Protein AF-A0A2N6NPX2-F1 (afdb_monomer)

Structure (mmCIF, N/CA/C/O backbone):
data_AF-A0A2N6NPX2-F1
#
_entry.id   AF-A0A2N6NPX2-F1
#
loop_
_atom_site.group_PDB
_atom_site.id
_atom_site.type_symbol
_atom_site.label_atom_id
_atom_site.label_alt_id
_atom_site.label_comp_id
_atom_site.label_asym_id
_atom_site.label_entity_id
_atom_site.label_seq_id
_atom_site.pdbx_PDB_ins_code
_atom_site.Cartn_x
_atom_site.Cartn_y
_atom_site.Cartn_z
_atom_site.occupancy
_atom_site.B_iso_or_equiv
_atom_site.auth_seq_id
_atom_site.auth_comp_id
_atom_site.auth_asym_id
_atom_site.auth_atom_id
_atom_site.pdbx_PDB_model_num
ATOM 1 N N . MET A 1 1 ? 31.780 -1.790 22.900 1.00 33.53 1 MET A N 1
ATOM 2 C CA . MET A 1 1 ? 30.993 -1.123 21.841 1.00 33.53 1 MET A CA 1
ATOM 3 C C . MET A 1 1 ? 29.929 -2.111 21.386 1.00 33.53 1 MET A C 1
ATOM 5 O O . MET A 1 1 ? 30.226 -3.004 20.605 1.00 33.53 1 MET A O 1
ATOM 9 N N . SER A 1 2 ? 28.741 -2.065 21.990 1.00 33.31 2 SER A N 1
ATOM 10 C CA . SER A 1 2 ? 27.633 -2.964 21.652 1.00 33.31 2 SER A CA 1
ATOM 11 C C . SER A 1 2 ? 27.000 -2.491 20.347 1.00 33.31 2 SER A C 1
ATOM 13 O O . SER A 1 2 ? 26.373 -1.432 20.311 1.00 33.31 2 SER A O 1
ATOM 15 N N . LEU A 1 3 ? 27.210 -3.252 19.275 1.00 38.22 3 LEU A N 1
ATOM 16 C CA . LEU A 1 3 ? 26.491 -3.080 18.016 1.00 38.22 3 LEU A CA 1
ATOM 17 C C . LEU A 1 3 ? 24.986 -3.163 18.297 1.00 38.22 3 LEU A C 1
ATOM 19 O O . LEU A 1 3 ? 24.525 -4.091 18.962 1.00 38.22 3 LEU A O 1
ATOM 23 N N . SER A 1 4 ? 24.241 -2.148 17.855 1.00 39.53 4 SER A N 1
ATOM 24 C CA . SER A 1 4 ? 22.801 -2.082 18.069 1.00 39.53 4 SER A CA 1
ATOM 25 C C . SER A 1 4 ? 22.107 -3.193 17.281 1.00 39.53 4 SER A C 1
ATOM 27 O O . SER A 1 4 ? 22.444 -3.488 16.136 1.00 39.53 4 SER A O 1
ATOM 29 N N . ILE A 1 5 ? 21.109 -3.799 17.914 1.00 51.09 5 ILE A N 1
ATOM 30 C CA . ILE A 1 5 ? 20.354 -4.961 17.431 1.00 51.09 5 ILE A CA 1
ATOM 31 C C . ILE A 1 5 ? 19.566 -4.699 16.122 1.00 51.09 5 ILE A C 1
ATOM 33 O O . ILE A 1 5 ? 19.045 -5.634 15.527 1.00 51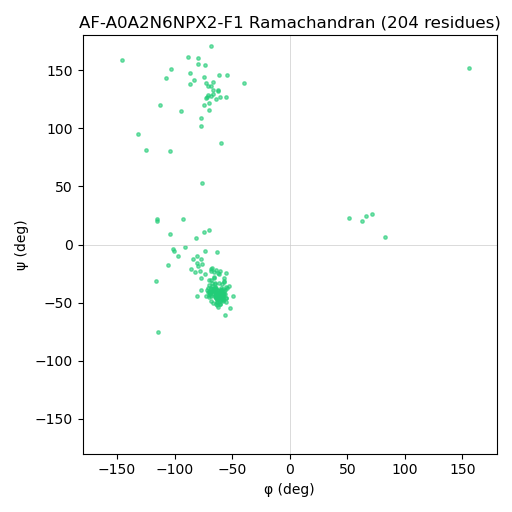.09 5 ILE A O 1
ATOM 37 N N . ASN A 1 6 ? 19.521 -3.452 15.629 1.00 42.50 6 ASN A N 1
ATOM 38 C CA . ASN A 1 6 ? 18.631 -3.001 14.547 1.00 42.50 6 ASN A CA 1
ATOM 39 C C . ASN A 1 6 ? 19.339 -2.559 13.245 1.00 42.50 6 ASN A C 1
ATOM 41 O O . ASN A 1 6 ? 18.774 -1.816 12.435 1.00 42.50 6 ASN A O 1
ATOM 45 N N . PHE A 1 7 ? 20.569 -3.004 12.999 1.00 38.22 7 PHE A N 1
ATOM 46 C CA . PHE A 1 7 ? 21.234 -2.784 11.708 1.00 38.22 7 PHE A CA 1
ATOM 47 C C . PHE A 1 7 ? 20.565 -3.653 10.614 1.00 38.22 7 PHE A C 1
ATOM 49 O O . PHE A 1 7 ? 20.421 -4.850 10.857 1.00 38.22 7 PHE A O 1
ATOM 56 N N . PRO A 1 8 ? 20.131 -3.134 9.435 1.00 44.12 8 PRO A N 1
ATOM 57 C CA . PRO A 1 8 ? 20.514 -1.878 8.774 1.00 44.12 8 PRO A CA 1
ATOM 58 C C . PRO A 1 8 ? 19.385 -0.820 8.624 1.00 44.12 8 PRO A C 1
ATOM 60 O O . PRO A 1 8 ? 19.483 0.047 7.757 1.00 44.12 8 PRO A O 1
ATOM 63 N N . LEU A 1 9 ? 18.292 -0.867 9.401 1.00 51.00 9 LEU A N 1
ATOM 64 C CA . LEU A 1 9 ? 17.054 -0.115 9.081 1.00 51.00 9 LEU A CA 1
ATOM 65 C C . LEU A 1 9 ? 16.775 1.167 9.894 1.00 51.00 9 LEU A C 1
ATOM 67 O O . LEU A 1 9 ? 15.711 1.775 9.729 1.00 51.00 9 LEU A O 1
ATOM 71 N N . GLY A 1 10 ? 17.709 1.666 10.707 1.00 43.31 10 GLY A N 1
ATOM 72 C CA . GLY A 1 10 ? 17.626 3.063 11.153 1.00 43.31 10 GLY A CA 1
ATOM 73 C C . GLY A 1 10 ? 18.320 3.415 12.463 1.00 43.31 10 GLY A C 1
ATOM 74 O O . GLY A 1 10 ? 18.449 2.599 13.370 1.00 43.31 10 GLY A O 1
ATOM 75 N N . ASN A 1 11 ? 18.735 4.680 12.533 1.00 43.97 11 ASN A N 1
ATOM 76 C CA . ASN A 1 11 ? 19.320 5.342 13.695 1.00 43.97 11 ASN A CA 1
ATOM 77 C C . ASN A 1 11 ? 18.239 5.568 14.775 1.00 43.97 11 ASN A C 1
ATOM 79 O O . ASN A 1 11 ? 17.137 6.003 14.446 1.00 43.97 11 ASN A O 1
ATOM 83 N N . LEU A 1 12 ? 18.546 5.312 16.052 1.00 47.69 12 LEU A N 1
ATOM 84 C CA . LEU A 1 12 ? 17.609 5.409 17.193 1.00 47.69 12 LEU A CA 1
ATOM 85 C C . LEU A 1 12 ? 17.269 6.856 17.623 1.00 47.69 12 LEU A C 1
ATOM 87 O O . LEU A 1 12 ? 16.671 7.052 18.675 1.00 47.69 12 LEU A O 1
ATOM 91 N N . ASN A 1 13 ? 17.637 7.865 16.828 1.00 46.25 13 ASN A N 1
ATOM 92 C CA . ASN A 1 13 ? 17.363 9.276 17.132 1.00 46.25 13 ASN A CA 1
ATOM 93 C C . ASN A 1 13 ? 16.034 9.789 16.549 1.00 46.25 13 ASN A C 1
ATOM 95 O O . ASN A 1 13 ? 15.690 10.945 16.784 1.00 46.25 13 ASN A O 1
ATOM 99 N N . ASP A 1 14 ? 15.283 8.964 15.812 1.00 51.94 14 ASP A N 1
ATOM 100 C CA . ASP A 1 14 ? 13.886 9.288 15.510 1.00 51.94 14 ASP A CA 1
ATOM 101 C C . ASP A 1 14 ? 13.098 9.146 16.818 1.00 51.94 14 ASP A C 1
ATOM 103 O O . ASP A 1 14 ? 13.043 8.057 17.392 1.00 51.94 14 ASP A O 1
ATOM 107 N N . ALA A 1 15 ? 12.544 10.261 17.303 1.00 50.06 15 ALA A N 1
ATOM 108 C CA . ALA A 1 15 ? 11.691 10.326 18.485 1.00 50.06 15 ALA A CA 1
ATOM 109 C C . ALA A 1 15 ? 10.740 9.121 18.539 1.00 50.06 15 ALA A C 1
ATOM 111 O O . ALA A 1 15 ? 10.212 8.697 17.512 1.00 50.06 15 ALA A O 1
ATOM 112 N N . THR A 1 16 ? 10.541 8.549 19.725 1.00 61.44 16 THR A N 1
ATOM 113 C CA . THR A 1 16 ? 9.641 7.414 19.956 1.00 61.44 16 THR A CA 1
ATOM 114 C C . THR A 1 16 ? 8.210 7.783 19.561 1.00 61.44 16 THR A C 1
ATOM 116 O O . THR A 1 16 ? 7.439 8.242 20.399 1.00 61.44 16 THR A O 1
ATOM 119 N N . ILE A 1 17 ? 7.868 7.600 18.286 1.00 68.00 17 ILE A N 1
ATOM 120 C CA . ILE A 1 17 ? 6.529 7.851 17.754 1.00 68.00 17 ILE A CA 1
ATOM 121 C C . ILE A 1 17 ? 5.555 6.937 18.493 1.00 68.00 17 ILE A C 1
ATOM 123 O O . ILE A 1 17 ? 5.779 5.721 18.590 1.00 68.00 17 ILE A O 1
ATOM 127 N N . THR A 1 18 ? 4.506 7.532 19.054 1.00 79.12 18 THR A N 1
ATOM 128 C CA . THR A 1 18 ? 3.503 6.829 19.862 1.00 79.12 18 THR A CA 1
ATOM 129 C C . THR A 1 18 ? 2.487 6.102 18.974 1.00 79.12 18 THR A C 1
ATOM 131 O O . THR A 1 18 ? 2.344 6.398 17.784 1.00 79.12 18 THR A O 1
ATOM 134 N N . VAL A 1 19 ? 1.773 5.115 19.526 1.00 79.38 19 VAL A N 1
ATOM 135 C CA . VAL A 1 19 ? 0.720 4.405 18.773 1.00 79.38 19 VAL A CA 1
ATOM 136 C C . VAL A 1 19 ? -0.413 5.373 18.424 1.00 79.38 19 VAL A C 1
ATOM 138 O O . VAL A 1 19 ? -0.979 5.302 17.338 1.00 79.38 19 VAL A O 1
ATOM 141 N N . GLU A 1 20 ? -0.689 6.338 19.296 1.00 83.44 20 GLU A N 1
ATOM 142 C CA . GLU A 1 20 ? -1.659 7.410 19.095 1.00 83.44 20 GLU A CA 1
ATOM 143 C C . GLU A 1 20 ? -1.290 8.294 17.896 1.00 83.44 20 GLU A C 1
ATOM 145 O O . GLU A 1 20 ? -2.143 8.597 17.057 1.00 83.44 20 GLU A O 1
ATOM 150 N N . GLU A 1 21 ? -0.012 8.658 17.763 1.00 84.69 21 GLU A N 1
ATOM 151 C CA . GLU A 1 21 ? 0.488 9.403 16.605 1.00 84.69 21 GLU A CA 1
ATOM 152 C C . GLU A 1 21 ? 0.348 8.601 15.310 1.00 84.69 21 GLU A C 1
ATOM 154 O O . GLU A 1 21 ? -0.035 9.168 14.287 1.00 84.69 21 GLU A O 1
ATOM 159 N N . LEU A 1 22 ? 0.592 7.288 15.336 1.00 85.25 22 LEU A N 1
ATOM 160 C CA . LEU A 1 22 ? 0.351 6.421 14.179 1.00 85.25 22 LEU A CA 1
ATOM 161 C C . LEU A 1 22 ? -1.139 6.389 13.823 1.00 85.25 22 LEU A C 1
ATOM 163 O O . LEU A 1 22 ? -1.503 6.646 12.677 1.00 85.25 22 LEU A O 1
ATOM 167 N N . LEU A 1 23 ? -2.019 6.163 14.797 1.00 87.81 23 LEU A N 1
ATOM 168 C CA . LEU A 1 23 ? -3.467 6.136 14.576 1.00 87.81 23 LEU A CA 1
ATOM 169 C C . LEU A 1 23 ? -3.995 7.459 14.001 1.00 87.81 23 LEU A C 1
ATOM 171 O O . LEU A 1 23 ? -4.889 7.437 13.155 1.00 87.81 23 LEU A O 1
ATOM 175 N N . SER A 1 24 ? -3.405 8.596 14.385 1.00 87.81 24 SER A N 1
ATOM 176 C CA . SER A 1 24 ? -3.759 9.915 13.839 1.00 87.81 24 SER A CA 1
ATOM 177 C C . SER A 1 24 ? -3.463 10.066 12.338 1.00 87.81 24 SER A C 1
ATOM 179 O O . SER A 1 24 ? -4.076 10.892 11.663 1.00 87.81 24 SER A O 1
ATOM 181 N N . GLN A 1 25 ? -2.550 9.256 11.789 1.00 87.94 25 GLN A N 1
ATOM 182 C CA . GLN A 1 25 ? -2.191 9.288 10.369 1.00 87.94 25 GLN A CA 1
ATOM 183 C C . GLN A 1 25 ? -3.190 8.534 9.487 1.00 87.94 25 GLN A C 1
ATOM 185 O O . GLN A 1 25 ? -3.170 8.710 8.263 1.00 87.94 25 GLN A O 1
ATOM 190 N N . LEU A 1 26 ? -4.049 7.696 10.076 1.00 91.69 26 LEU A N 1
ATOM 191 C CA . LEU A 1 26 ? -5.015 6.912 9.320 1.00 91.69 26 LEU A CA 1
ATOM 192 C C . LEU A 1 26 ? -6.088 7.822 8.696 1.00 91.69 26 LEU A C 1
ATOM 194 O O . LEU A 1 26 ? -6.620 8.717 9.357 1.00 91.69 26 LEU A O 1
ATOM 198 N N . PRO A 1 27 ? -6.463 7.595 7.423 1.00 92.56 27 PRO A N 1
ATOM 199 C CA . PRO A 1 27 ? -7.530 8.349 6.782 1.00 92.56 27 PRO A CA 1
ATOM 200 C C . PRO A 1 27 ? -8.889 8.018 7.413 1.00 92.56 27 PRO A C 1
ATOM 202 O O . PRO A 1 27 ? -9.029 7.072 8.187 1.00 92.56 27 PRO A O 1
ATOM 205 N N . ARG A 1 28 ? -9.935 8.772 7.057 1.00 93.62 28 ARG A N 1
ATOM 206 C CA . ARG A 1 28 ? -11.303 8.513 7.544 1.00 93.62 28 ARG A CA 1
ATOM 207 C C . ARG A 1 28 ? -11.729 7.069 7.249 1.00 93.62 28 ARG A C 1
ATOM 209 O O . ARG A 1 28 ? -11.413 6.542 6.185 1.00 93.62 28 ARG A O 1
ATOM 216 N N . ARG A 1 29 ? -12.523 6.458 8.138 1.00 93.25 29 ARG A N 1
ATOM 217 C CA . ARG A 1 29 ? -12.997 5.063 7.991 1.00 93.25 29 ARG A CA 1
ATOM 218 C C . ARG A 1 29 ? -13.674 4.787 6.641 1.00 93.25 29 ARG A C 1
ATOM 220 O O . ARG A 1 29 ? -13.494 3.712 6.082 1.00 93.25 29 ARG A O 1
ATOM 227 N N . SER A 1 30 ? -14.413 5.752 6.089 1.00 93.56 30 SER A N 1
ATOM 228 C CA . SER A 1 30 ? -15.018 5.635 4.754 1.00 93.56 30 SER A CA 1
ATOM 229 C C . SER A 1 30 ? -13.973 5.441 3.651 1.00 93.56 30 SER A C 1
ATOM 231 O O . SER A 1 30 ? -14.129 4.558 2.816 1.00 93.56 30 SER A O 1
ATOM 233 N N . ILE A 1 31 ? -12.882 6.208 3.692 1.00 94.06 31 ILE A N 1
ATOM 234 C CA . ILE A 1 31 ? -11.766 6.117 2.743 1.00 94.06 31 ILE A CA 1
ATOM 235 C C . ILE A 1 31 ? -10.993 4.811 2.953 1.00 94.06 31 ILE A C 1
ATOM 237 O O . ILE A 1 31 ? -10.655 4.136 1.984 1.00 94.06 31 ILE A O 1
ATOM 241 N N . GLN A 1 32 ? -10.772 4.407 4.211 1.00 95.88 32 GLN A N 1
ATOM 242 C CA . GLN A 1 32 ? -10.136 3.121 4.517 1.00 95.88 32 GLN A CA 1
ATOM 243 C C . GLN A 1 32 ? -10.885 1.959 3.857 1.00 95.88 32 GLN A C 1
ATOM 245 O O . GLN A 1 32 ? -10.258 1.122 3.219 1.00 95.88 32 GLN A O 1
ATOM 250 N N . ARG A 1 33 ? -12.224 1.931 3.947 1.00 95.38 33 ARG A N 1
ATOM 251 C CA . ARG A 1 33 ? -13.047 0.883 3.319 1.00 95.38 33 ARG A CA 1
ATOM 252 C C . ARG A 1 33 ? -12.867 0.813 1.807 1.00 95.38 33 ARG A C 1
ATOM 254 O O . ARG A 1 33 ? -12.782 -0.288 1.278 1.00 95.38 33 ARG A O 1
ATOM 261 N N . VAL A 1 34 ? -12.779 1.964 1.140 1.00 95.06 34 VAL A N 1
ATOM 262 C CA . VAL A 1 34 ? -12.525 2.028 -0.306 1.00 95.06 34 VAL A CA 1
ATOM 263 C C . VAL A 1 34 ? -11.154 1.438 -0.629 1.00 95.06 34 VAL A C 1
ATOM 265 O O . VAL A 1 34 ? -11.042 0.564 -1.477 1.00 95.06 34 VAL A O 1
ATOM 268 N N . PHE A 1 35 ? -10.094 1.843 0.070 1.00 95.50 35 PHE A N 1
ATOM 269 C CA . PHE A 1 35 ? -8.763 1.284 -0.199 1.00 95.50 35 PHE A CA 1
ATOM 270 C C . PHE A 1 35 ? -8.686 -0.213 0.103 1.00 95.50 35 PHE A C 1
ATOM 272 O O . PHE A 1 35 ? -8.072 -0.953 -0.659 1.00 95.50 35 PHE A O 1
ATOM 279 N N . ILE A 1 36 ? -9.348 -0.673 1.165 1.00 96.38 36 ILE A N 1
ATOM 280 C CA . ILE A 1 36 ? -9.434 -2.098 1.495 1.00 96.38 36 ILE A CA 1
ATOM 281 C C . ILE A 1 36 ? -10.126 -2.871 0.368 1.00 96.38 36 ILE A C 1
ATOM 283 O O . ILE A 1 36 ? -9.609 -3.913 -0.023 1.00 96.38 36 ILE A O 1
ATOM 287 N N . SER A 1 37 ? -11.228 -2.367 -0.204 1.00 94.94 37 SER A N 1
ATOM 288 C CA . SER A 1 37 ? -11.900 -3.060 -1.312 1.00 94.94 37 SER A CA 1
ATOM 289 C C . SER A 1 37 ? -11.002 -3.155 -2.547 1.00 94.94 37 SER A C 1
ATOM 291 O O . SER A 1 37 ? -10.815 -4.248 -3.075 1.00 94.94 37 SER A O 1
ATOM 293 N N . TYR A 1 38 ? -10.348 -2.056 -2.946 1.00 92.25 38 TYR A N 1
ATOM 294 C CA . TYR A 1 38 ? -9.392 -2.067 -4.064 1.00 92.25 38 TYR A CA 1
ATOM 295 C C . TYR A 1 38 ? -8.213 -3.019 -3.823 1.00 92.25 38 TYR A C 1
ATOM 297 O O . TYR A 1 38 ? -7.772 -3.713 -4.745 1.00 92.25 38 TYR A O 1
ATOM 305 N N . PHE A 1 39 ? -7.710 -3.078 -2.586 1.00 92.25 39 PHE A N 1
ATOM 306 C CA . PHE A 1 39 ? -6.673 -4.028 -2.203 1.00 92.25 39 PHE A CA 1
ATOM 307 C C . PHE A 1 39 ? -7.162 -5.471 -2.351 1.00 92.25 39 PHE A C 1
ATOM 309 O O . PHE A 1 39 ? -6.503 -6.248 -3.042 1.00 92.25 39 PHE A O 1
ATOM 316 N N . MET A 1 40 ? -8.299 -5.828 -1.743 1.00 91.94 40 MET A N 1
ATOM 317 C CA . MET A 1 40 ? -8.823 -7.198 -1.757 1.00 91.94 40 MET A CA 1
ATOM 318 C C . MET A 1 40 ? -9.136 -7.661 -3.179 1.00 91.94 40 MET A C 1
ATOM 320 O O . MET A 1 40 ? -8.730 -8.751 -3.575 1.00 91.94 40 MET A O 1
ATOM 324 N N . GLU A 1 41 ? -9.762 -6.805 -3.987 1.00 88.56 41 GLU A N 1
ATOM 325 C CA . GLU A 1 41 ? -10.139 -7.127 -5.363 1.00 88.56 41 GLU A CA 1
ATOM 326 C C . GLU A 1 41 ? -8.954 -7.294 -6.317 1.00 88.56 41 GLU A C 1
ATOM 328 O O . GLU A 1 41 ? -9.109 -7.957 -7.342 1.00 88.56 41 GLU A O 1
ATOM 333 N N . THR A 1 42 ? -7.788 -6.735 -5.983 1.00 81.88 42 THR A N 1
ATOM 334 C CA . THR A 1 42 ? -6.608 -6.749 -6.856 1.00 81.88 42 THR A CA 1
ATOM 335 C C . THR A 1 42 ? -5.482 -7.579 -6.247 1.00 81.88 42 THR A C 1
ATOM 337 O O . THR A 1 42 ? -5.215 -8.707 -6.658 1.00 81.88 42 THR A O 1
ATOM 340 N N . ILE A 1 43 ? -4.811 -7.033 -5.235 1.00 79.69 43 ILE A N 1
ATOM 341 C CA . ILE A 1 43 ? -3.595 -7.599 -4.645 1.00 79.69 43 ILE A CA 1
ATOM 342 C C . ILE A 1 43 ? -3.948 -8.781 -3.736 1.00 79.69 43 ILE A C 1
ATOM 344 O O . ILE A 1 43 ? -3.262 -9.801 -3.777 1.00 79.69 43 ILE A O 1
ATOM 348 N N . GLY A 1 44 ? -5.045 -8.686 -2.979 1.00 74.75 44 GLY A N 1
ATOM 349 C CA . GLY A 1 44 ? -5.556 -9.768 -2.136 1.00 74.75 44 GLY A CA 1
ATOM 350 C C . GLY A 1 44 ? -5.848 -11.036 -2.940 1.00 74.75 44 GLY A C 1
ATOM 351 O O . GLY A 1 44 ? -5.337 -12.102 -2.602 1.00 74.75 44 GLY A O 1
ATOM 352 N N . LYS A 1 45 ? -6.566 -10.906 -4.065 1.00 75.31 45 LYS A N 1
ATOM 353 C CA . LYS A 1 45 ? -6.814 -12.013 -5.010 1.00 75.31 45 LYS A CA 1
ATOM 354 C C . LYS A 1 45 ? -5.562 -12.528 -5.720 1.00 75.31 45 LYS A C 1
ATOM 356 O O . LYS A 1 45 ? -5.545 -13.681 -6.120 1.00 75.31 45 LYS A O 1
ATOM 361 N N . THR A 1 46 ? -4.545 -11.690 -5.917 1.00 69.38 46 THR A N 1
ATOM 362 C CA . THR A 1 46 ? -3.335 -12.087 -6.658 1.00 69.38 46 THR A CA 1
ATOM 363 C C . THR A 1 46 ? -2.371 -12.888 -5.788 1.00 69.38 46 THR A C 1
ATOM 365 O O . THR A 1 46 ? -1.825 -13.892 -6.235 1.00 69.38 46 THR A O 1
ATOM 368 N N . TYR A 1 47 ? -2.138 -12.440 -4.552 1.00 70.56 47 TYR A N 1
ATOM 369 C CA . TYR A 1 47 ? -1.087 -13.002 -3.699 1.00 70.56 47 TYR A CA 1
ATOM 370 C C . TYR A 1 47 ? -1.612 -13.889 -2.568 1.00 70.56 47 TYR A C 1
ATOM 372 O O . TYR A 1 47 ? -0.824 -14.629 -1.988 1.00 70.56 47 TYR A O 1
ATOM 380 N N . HIS A 1 48 ? -2.901 -13.804 -2.213 1.00 76.44 48 HIS A N 1
ATOM 381 C CA . HIS A 1 48 ? -3.528 -14.587 -1.135 1.00 76.44 48 HIS A CA 1
ATOM 382 C C . HIS A 1 48 ? -2.787 -14.544 0.223 1.00 76.44 48 HIS A C 1
ATOM 384 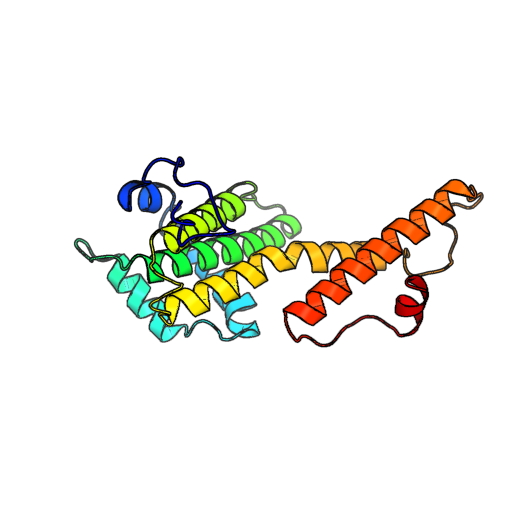O O . HIS A 1 48 ? -2.950 -15.423 1.064 1.00 76.44 48 HIS A O 1
ATOM 390 N N . ILE A 1 49 ? -1.979 -13.501 0.464 1.00 74.88 49 ILE A N 1
ATOM 391 C CA . ILE A 1 49 ? -1.205 -13.301 1.706 1.00 74.88 49 ILE A CA 1
ATOM 392 C C . ILE A 1 49 ? -2.127 -12.966 2.891 1.00 74.88 49 ILE A C 1
ATOM 394 O O . ILE A 1 49 ? -1.819 -13.260 4.050 1.00 74.88 49 ILE A O 1
ATOM 398 N N . VAL A 1 50 ? -3.254 -12.314 2.605 1.00 82.38 50 VAL A N 1
ATOM 399 C CA . VAL A 1 50 ? -4.234 -11.863 3.593 1.00 82.38 50 VAL A CA 1
ATOM 400 C C . VAL A 1 50 ? -5.513 -12.663 3.395 1.00 82.38 50 VAL A C 1
ATOM 402 O O . VAL A 1 50 ? -6.112 -12.610 2.326 1.00 82.38 50 VAL A O 1
ATOM 405 N N . ASP A 1 51 ? -5.927 -13.384 4.436 1.00 84.94 51 ASP A N 1
ATOM 406 C CA . ASP A 1 51 ? -7.246 -14.009 4.485 1.00 84.94 51 ASP A CA 1
ATOM 407 C C . ASP A 1 51 ? -8.308 -12.931 4.733 1.00 84.94 51 ASP A C 1
ATOM 409 O O . ASP A 1 51 ? -8.259 -12.216 5.738 1.00 84.94 51 ASP A O 1
ATOM 413 N N . GLU A 1 52 ? -9.247 -12.797 3.799 1.00 84.56 52 GLU A N 1
ATOM 414 C CA . GLU A 1 52 ? -10.255 -11.734 3.803 1.00 84.56 52 GLU A CA 1
ATOM 415 C C . GLU A 1 52 ? -11.184 -11.837 5.021 1.00 84.56 52 GLU A C 1
ATOM 417 O O . GLU A 1 52 ? -11.380 -10.858 5.742 1.00 84.56 52 GLU A O 1
ATOM 422 N N . ALA A 1 53 ? -11.682 -13.038 5.328 1.00 86.69 53 ALA A N 1
ATOM 423 C CA . ALA A 1 53 ? -12.613 -13.258 6.433 1.00 86.69 53 ALA A CA 1
ATOM 424 C C . ALA A 1 53 ? -11.965 -13.036 7.813 1.00 86.69 53 ALA A C 1
ATOM 426 O O . ALA A 1 53 ? -12.609 -12.550 8.751 1.00 86.69 53 ALA A O 1
ATOM 427 N N . ALA A 1 54 ? -10.694 -13.401 7.974 1.00 85.50 54 ALA A N 1
ATOM 428 C CA . ALA A 1 54 ? -9.911 -13.116 9.169 1.00 85.50 54 ALA A CA 1
ATOM 429 C C . ALA A 1 54 ? -9.642 -11.615 9.298 1.00 85.50 54 ALA A C 1
ATOM 431 O O . ALA A 1 54 ? -9.938 -11.042 10.347 1.00 85.50 54 ALA A O 1
ATOM 432 N N . TYR A 1 55 ? -9.177 -10.972 8.226 1.00 89.38 55 TYR A N 1
ATOM 433 C CA . TYR A 1 55 ? -8.877 -9.545 8.234 1.00 89.38 55 TYR A CA 1
ATOM 434 C C . TYR A 1 55 ? -10.111 -8.695 8.547 1.00 89.38 55 TYR A C 1
ATOM 436 O O . TYR A 1 55 ? -10.034 -7.759 9.337 1.00 89.38 55 TYR A O 1
ATOM 444 N N . GLU A 1 56 ? -11.278 -9.041 8.003 1.00 91.56 56 GLU A N 1
ATOM 445 C CA . GLU A 1 56 ? -12.518 -8.345 8.334 1.00 91.56 56 GLU A CA 1
ATOM 446 C C . GLU A 1 56 ? -12.898 -8.456 9.816 1.00 91.56 56 GLU A C 1
ATOM 448 O O . GLU A 1 56 ? -13.399 -7.494 10.403 1.00 91.56 56 GLU A O 1
ATOM 453 N N . ARG A 1 57 ? -12.693 -9.626 10.438 1.00 91.56 57 ARG A N 1
ATOM 454 C CA . ARG A 1 57 ? -12.958 -9.808 11.874 1.00 91.56 57 ARG A CA 1
ATOM 455 C C . ARG A 1 57 ? -12.033 -8.936 12.712 1.00 91.56 57 ARG A C 1
ATOM 457 O O . ARG A 1 57 ? -12.506 -8.267 13.629 1.00 91.56 57 ARG A O 1
ATOM 464 N N . GLU A 1 58 ? -10.751 -8.917 12.372 1.00 90.69 58 GLU A N 1
ATOM 465 C CA . GLU A 1 58 ? -9.746 -8.085 13.036 1.00 90.69 58 GLU A CA 1
ATOM 466 C C . GLU A 1 58 ? -10.043 -6.590 12.846 1.00 90.69 58 GLU A C 1
ATOM 468 O O . GLU A 1 58 ? -9.998 -5.823 13.804 1.00 90.69 58 GLU A O 1
ATOM 473 N N . LEU A 1 59 ? -10.452 -6.181 11.640 1.00 93.12 59 LEU A N 1
ATOM 474 C CA . LEU A 1 59 ? -10.842 -4.806 11.329 1.00 93.12 59 LEU A CA 1
ATOM 475 C C . LEU A 1 59 ? -12.074 -4.360 12.124 1.00 93.12 59 LEU A C 1
ATOM 477 O O . LEU A 1 59 ? -12.117 -3.241 12.636 1.00 93.12 59 LEU A O 1
ATOM 481 N N . ARG A 1 60 ? -13.080 -5.236 12.255 1.00 91.88 60 ARG A N 1
ATOM 482 C CA . ARG A 1 60 ? -14.252 -4.968 13.099 1.00 91.88 60 ARG A CA 1
ATOM 483 C C . ARG A 1 60 ? -13.841 -4.767 14.551 1.00 91.88 60 ARG A C 1
ATOM 485 O O . ARG A 1 60 ? -14.300 -3.804 15.157 1.00 91.88 60 ARG A O 1
ATOM 492 N N . ALA A 1 61 ? -12.966 -5.627 15.075 1.00 91.00 61 ALA A N 1
ATOM 493 C CA . ALA A 1 61 ? -12.448 -5.496 16.433 1.00 91.00 61 ALA A CA 1
ATOM 494 C C . ALA A 1 61 ? -11.695 -4.175 16.627 1.00 91.00 61 ALA A C 1
ATOM 496 O O . ALA A 1 61 ? -12.006 -3.432 17.552 1.00 91.00 61 ALA A O 1
ATOM 497 N N . PHE A 1 62 ? -10.810 -3.824 15.693 1.00 91.06 62 PHE A N 1
ATOM 498 C CA . PHE A 1 62 ? -10.076 -2.560 15.693 1.00 91.06 62 PHE A CA 1
ATOM 499 C C . PHE A 1 62 ? -10.990 -1.325 15.742 1.00 91.06 62 PHE A C 1
ATOM 501 O O . PHE A 1 62 ? -10.673 -0.327 16.387 1.00 91.06 62 PHE A O 1
ATOM 508 N N . TRP A 1 63 ? -12.147 -1.368 15.080 1.00 90.38 63 TRP A N 1
ATOM 509 C CA . TRP A 1 63 ? -13.089 -0.250 15.082 1.00 90.38 63 TRP A CA 1
ATOM 510 C C . TRP A 1 63 ? -13.982 -0.160 16.322 1.00 90.38 63 TRP A C 1
ATOM 512 O O . TRP A 1 63 ? -14.656 0.872 16.474 1.00 90.38 63 TRP A O 1
ATOM 522 N N . MET A 1 64 ? -13.986 -1.175 17.193 1.00 90.69 64 MET A N 1
ATOM 523 C CA . MET A 1 64 ? -14.723 -1.140 18.455 1.00 90.69 64 MET A CA 1
ATOM 524 C C . MET A 1 64 ? -14.044 -0.202 19.467 1.00 90.69 64 MET A C 1
ATOM 526 O O . MET A 1 64 ? -12.817 -0.197 19.590 1.00 90.69 64 MET A O 1
ATOM 530 N N . PRO A 1 65 ? -14.822 0.596 20.221 1.00 84.12 65 PRO A N 1
ATOM 531 C CA . PRO A 1 65 ? -14.267 1.465 21.253 1.00 84.12 65 PRO A CA 1
ATOM 532 C C . PRO A 1 65 ? -13.579 0.635 22.348 1.00 84.12 65 PRO A C 1
ATOM 534 O O . PRO A 1 65 ? -14.147 -0.334 22.844 1.00 84.12 65 PRO A O 1
ATOM 537 N N . GLY A 1 66 ? -12.356 1.021 22.726 1.00 78.38 66 GLY A N 1
ATOM 538 C CA . GLY A 1 66 ? -11.577 0.350 23.776 1.00 78.38 66 GLY A CA 1
ATOM 539 C C . GLY A 1 66 ? -10.797 -0.893 23.331 1.00 78.38 66 GLY A C 1
ATOM 540 O O . GLY A 1 66 ? -10.213 -1.566 24.177 1.00 78.38 66 GLY A O 1
ATOM 541 N N . SER A 1 67 ? -10.756 -1.209 22.031 1.00 81.38 67 SER A N 1
ATOM 542 C CA . SER A 1 67 ? -9.938 -2.317 21.528 1.00 81.38 67 SER A CA 1
ATOM 543 C C . SER A 1 67 ? -8.445 -2.014 21.664 1.00 81.38 67 SER A C 1
ATOM 545 O O . SER A 1 67 ? -7.952 -1.006 21.155 1.00 81.38 67 SER A O 1
ATOM 547 N N . VAL A 1 68 ? -7.701 -2.934 22.280 1.00 80.25 68 VAL A N 1
ATOM 548 C CA . VAL A 1 68 ? -6.235 -2.918 22.233 1.00 80.25 68 VAL A CA 1
ATOM 549 C C . VAL A 1 68 ? -5.817 -3.276 20.811 1.00 80.25 68 VAL A C 1
ATOM 551 O O . VAL A 1 68 ? -6.197 -4.327 20.295 1.00 80.25 68 VAL A O 1
ATOM 554 N N . THR A 1 69 ? -5.075 -2.388 20.154 1.00 77.88 69 THR A N 1
ATOM 555 C CA . THR A 1 69 ? -4.606 -2.620 18.784 1.00 77.88 69 THR A CA 1
ATOM 556 C C . THR A 1 69 ? -3.205 -3.225 18.835 1.00 77.88 69 THR A C 1
ATOM 558 O O . THR A 1 69 ? -2.287 -2.541 19.287 1.00 77.88 69 THR A O 1
ATOM 561 N N . PRO A 1 70 ? -3.003 -4.477 18.387 1.00 83.62 70 PRO A N 1
ATOM 562 C CA . PRO A 1 70 ? -1.661 -5.035 18.295 1.00 83.62 70 PRO A CA 1
ATOM 563 C C . PRO A 1 70 ? -0.855 -4.291 17.222 1.00 83.62 70 PRO A C 1
ATOM 565 O O . PRO A 1 70 ? -1.311 -4.140 16.086 1.00 83.62 70 PRO A O 1
ATOM 568 N N . GLU A 1 71 ? 0.350 -3.840 17.579 1.00 81.62 71 GLU A N 1
ATOM 569 C CA . GLU A 1 71 ? 1.211 -3.028 16.704 1.00 81.62 71 GLU A CA 1
ATOM 570 C C . GLU A 1 71 ? 1.575 -3.767 15.401 1.00 81.62 71 GLU A C 1
ATOM 572 O O . GLU A 1 71 ? 1.549 -3.178 14.319 1.00 81.62 71 GLU A O 1
ATOM 577 N N . ASP A 1 72 ? 1.807 -5.081 15.477 1.00 83.19 72 ASP A N 1
ATOM 578 C CA . ASP A 1 72 ? 2.081 -5.941 14.322 1.00 83.19 72 ASP A CA 1
ATOM 579 C C . ASP A 1 72 ? 0.935 -5.918 13.299 1.00 83.19 72 ASP A C 1
ATOM 581 O O . ASP A 1 72 ? 1.161 -5.859 12.090 1.00 83.19 72 ASP A O 1
ATOM 585 N N . TRP A 1 73 ? -0.313 -5.974 13.775 1.00 90.69 73 TRP A N 1
ATOM 586 C CA . TRP A 1 73 ? -1.493 -5.932 12.910 1.00 90.69 73 TRP A CA 1
ATOM 587 C C . TRP A 1 73 ? -1.701 -4.535 12.333 1.00 90.69 73 TRP A C 1
ATOM 589 O O . TRP A 1 73 ? -2.023 -4.395 11.154 1.00 90.69 73 TRP A O 1
ATOM 599 N N . LEU A 1 74 ? -1.468 -3.498 13.143 1.00 91.50 74 LEU A N 1
ATOM 600 C CA . LEU A 1 74 ? -1.555 -2.114 12.696 1.00 91.50 74 LEU A CA 1
ATOM 601 C C . LEU A 1 74 ? -0.603 -1.863 11.519 1.00 91.50 74 LEU A C 1
ATOM 603 O O . LEU A 1 74 ? -1.010 -1.274 10.519 1.00 91.50 74 LEU A O 1
ATOM 607 N N . GLY A 1 75 ? 0.622 -2.390 11.587 1.00 90.25 75 GLY A N 1
ATOM 608 C CA . GLY A 1 75 ? 1.567 -2.340 10.474 1.00 90.25 75 GLY A CA 1
ATOM 609 C C . GLY A 1 75 ? 1.028 -3.011 9.205 1.00 90.25 75 GLY A C 1
ATOM 610 O O . GLY A 1 75 ? 1.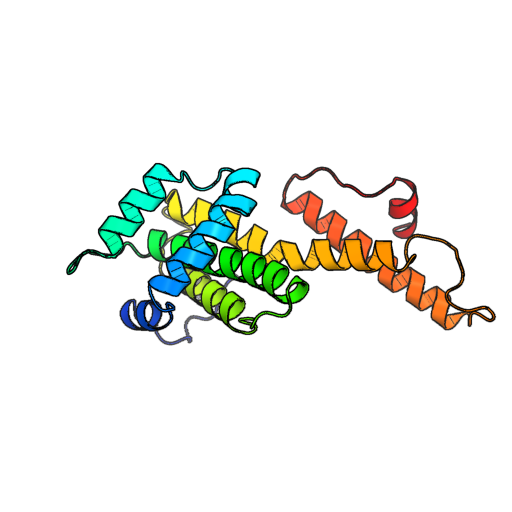065 -2.404 8.137 1.00 90.25 75 GLY A O 1
ATOM 611 N N . VAL A 1 76 ? 0.440 -4.211 9.307 1.00 91.06 76 VAL A N 1
ATOM 612 C CA . VAL A 1 76 ? -0.229 -4.877 8.166 1.00 91.06 76 VAL A CA 1
ATOM 613 C C . VAL A 1 76 ? -1.349 -4.004 7.596 1.00 91.06 76 VAL A C 1
ATOM 615 O O . VAL A 1 76 ? -1.441 -3.828 6.380 1.00 91.06 76 VAL A O 1
ATOM 618 N N . HIS A 1 77 ? -2.176 -3.418 8.463 1.00 95.19 77 HIS A N 1
ATOM 619 C CA . HIS A 1 77 ? -3.274 -2.542 8.067 1.00 95.19 77 HIS A CA 1
ATOM 620 C C . HIS A 1 77 ? -2.772 -1.310 7.295 1.00 95.19 77 HIS A C 1
ATOM 622 O O . HIS A 1 77 ? -3.313 -0.995 6.234 1.00 95.19 77 HIS A O 1
ATOM 628 N N . PHE A 1 78 ? -1.687 -0.668 7.742 1.00 94.50 78 PHE A N 1
ATOM 629 C CA . PHE A 1 78 ? -1.051 0.440 7.021 1.00 94.50 78 PHE A CA 1
ATOM 630 C C . PHE A 1 78 ? -0.602 0.058 5.607 1.00 94.50 78 PHE A C 1
ATOM 632 O O . PHE A 1 78 ? -0.833 0.819 4.663 1.00 94.50 78 PHE A O 1
ATOM 639 N N . VAL A 1 79 ? 0.013 -1.116 5.438 1.00 91.81 79 VAL A N 1
ATOM 640 C CA . VAL A 1 79 ? 0.472 -1.570 4.116 1.00 91.81 79 VAL A CA 1
ATOM 641 C C . VAL A 1 79 ? -0.711 -1.880 3.200 1.00 91.81 79 VAL A C 1
ATOM 643 O O . VAL A 1 79 ? -0.688 -1.482 2.037 1.00 91.81 79 VAL A O 1
ATOM 646 N N . ILE A 1 80 ? -1.766 -2.519 3.719 1.00 94.75 80 ILE A N 1
ATOM 647 C CA . ILE A 1 80 ? -3.008 -2.778 2.972 1.00 94.75 80 ILE A CA 1
ATOM 648 C C . ILE A 1 80 ? -3.616 -1.467 2.468 1.00 94.75 80 ILE A C 1
ATOM 650 O O . ILE A 1 80 ? -3.940 -1.354 1.287 1.00 94.75 80 ILE A O 1
ATOM 654 N N . LEU A 1 81 ? -3.715 -0.452 3.332 1.00 96.00 81 LEU A N 1
ATOM 655 C CA . LEU A 1 81 ? -4.225 0.861 2.940 1.00 96.00 81 LEU A CA 1
ATOM 656 C C . LEU A 1 81 ? -3.323 1.552 1.913 1.00 96.00 81 LEU A C 1
ATOM 658 O O . LEU A 1 81 ? -3.835 2.153 0.972 1.00 96.00 81 LEU A O 1
ATOM 662 N N . SER A 1 82 ? -1.999 1.469 2.072 1.00 93.38 82 SER A N 1
ATOM 663 C CA . SER A 1 82 ? -1.043 2.047 1.120 1.00 93.38 82 SER A CA 1
ATOM 664 C C . SER A 1 82 ? -1.212 1.433 -0.270 1.00 93.38 82 SER A C 1
ATOM 666 O O . SER A 1 82 ? -1.394 2.151 -1.251 1.00 93.38 82 SER A O 1
ATOM 668 N N . LEU A 1 83 ? -1.221 0.103 -0.348 1.00 89.88 83 LEU A N 1
ATOM 669 C CA . LEU A 1 83 ? -1.386 -0.653 -1.585 1.00 89.88 83 LEU A CA 1
ATOM 670 C C . LEU A 1 83 ? -2.760 -0.427 -2.226 1.00 89.88 83 LEU A C 1
ATOM 672 O O . LEU A 1 83 ? -2.846 -0.159 -3.422 1.00 89.88 83 LEU A O 1
ATOM 676 N N . GLY A 1 84 ? -3.828 -0.464 -1.429 1.00 91.62 84 GLY A N 1
ATOM 677 C CA . GLY A 1 84 ? -5.183 -0.157 -1.883 1.00 91.62 84 GLY A CA 1
ATOM 678 C C . GLY A 1 84 ? -5.314 1.260 -2.439 1.00 91.62 84 GLY A C 1
ATOM 679 O O . GLY A 1 84 ? -5.952 1.469 -3.468 1.00 91.62 84 GLY A O 1
ATOM 680 N N . CYS A 1 85 ? -4.642 2.229 -1.813 1.00 92.75 85 CYS A N 1
ATOM 681 C CA . CYS A 1 85 ? -4.581 3.605 -2.293 1.00 92.75 85 CYS A CA 1
ATOM 682 C C . CYS A 1 85 ? -3.822 3.726 -3.627 1.00 92.75 85 CYS A C 1
ATOM 684 O O . CYS A 1 85 ? -4.259 4.466 -4.503 1.00 92.75 85 CYS A O 1
ATOM 686 N N . GLN A 1 86 ? -2.740 2.966 -3.838 1.00 88.38 86 GLN A N 1
ATOM 687 C CA . GLN A 1 86 ? -2.034 2.941 -5.130 1.00 88.38 86 GLN A CA 1
ATOM 688 C C . GLN A 1 86 ? -2.916 2.392 -6.258 1.00 88.38 86 GLN A C 1
ATOM 690 O O . GLN A 1 86 ? -2.959 2.972 -7.344 1.00 88.38 86 GLN A O 1
ATOM 695 N N . VAL A 1 87 ? -3.653 1.308 -5.996 1.00 87.12 87 VAL A N 1
ATOM 696 C CA . VAL A 1 87 ? -4.599 0.732 -6.965 1.00 87.12 87 VAL A CA 1
ATOM 697 C C . VAL A 1 87 ? -5.729 1.719 -7.264 1.00 87.12 87 VAL A C 1
ATOM 699 O O . VAL A 1 87 ? -6.031 1.966 -8.433 1.00 87.12 87 VAL A O 1
ATOM 702 N N . TYR A 1 88 ? -6.303 2.339 -6.227 1.00 90.44 88 TYR A N 1
ATOM 703 C CA . TYR A 1 88 ? -7.297 3.399 -6.386 1.00 90.44 88 TYR A CA 1
ATOM 704 C C . TYR A 1 88 ? -6.756 4.541 -7.253 1.00 90.44 88 TYR A C 1
ATOM 706 O O . TYR A 1 88 ? -7.406 4.918 -8.221 1.00 90.44 88 TYR A O 1
ATOM 714 N N . ASN A 1 89 ? -5.556 5.053 -6.964 1.00 87.44 89 ASN A N 1
ATOM 715 C CA . ASN A 1 89 ? -4.946 6.145 -7.725 1.00 87.44 89 ASN A CA 1
ATOM 716 C C . ASN A 1 89 ? -4.747 5.769 -9.198 1.00 87.44 89 ASN A C 1
ATOM 718 O O . ASN A 1 89 ? -4.985 6.595 -10.075 1.00 87.44 89 ASN A O 1
ATOM 722 N N . HIS A 1 90 ? -4.360 4.523 -9.488 1.00 82.62 90 HIS A N 1
ATOM 723 C CA . HIS A 1 90 ? -4.234 4.042 -10.862 1.00 82.62 90 HIS A CA 1
ATOM 724 C C . HIS A 1 90 ? -5.584 4.037 -11.600 1.00 82.62 90 HIS A C 1
ATOM 726 O O . HIS A 1 90 ? -5.664 4.456 -12.755 1.00 82.62 90 HIS A O 1
ATOM 732 N N . HIS A 1 91 ? -6.658 3.609 -10.933 1.00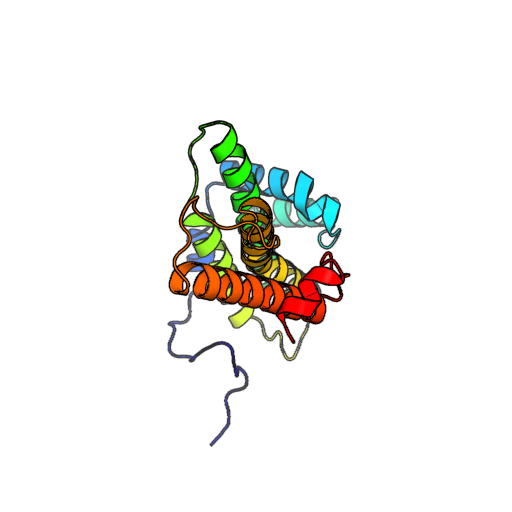 80.62 91 HIS A N 1
ATOM 733 C CA . HIS A 1 91 ? -8.011 3.655 -11.490 1.00 80.62 91 HIS A CA 1
ATOM 734 C C . HIS A 1 91 ? -8.527 5.099 -11.645 1.00 80.62 91 HIS A C 1
ATOM 736 O O . HIS A 1 91 ? -9.069 5.469 -12.690 1.00 80.62 91 HIS A O 1
ATOM 742 N N . ALA A 1 92 ? -8.322 5.934 -10.627 1.00 84.69 92 ALA A N 1
ATOM 743 C CA . ALA A 1 92 ? -8.722 7.336 -10.599 1.00 84.69 92 ALA A CA 1
ATOM 744 C C . ALA A 1 92 ? -8.037 8.142 -11.710 1.00 84.69 92 ALA A C 1
ATOM 746 O O . ALA A 1 92 ? -8.716 8.878 -12.422 1.00 84.69 92 ALA A O 1
ATOM 747 N N . PHE A 1 93 ? -6.742 7.908 -11.948 1.00 77.94 93 PHE A N 1
ATOM 748 C CA . PHE A 1 93 ? -5.988 8.519 -13.045 1.00 77.94 93 PHE A CA 1
ATOM 749 C C . PHE A 1 93 ? -6.612 8.234 -14.420 1.00 77.94 93 PHE A C 1
ATOM 751 O O . PHE A 1 93 ? -6.705 9.127 -15.256 1.00 77.94 93 PHE A O 1
ATOM 758 N N . ARG A 1 94 ? -7.104 7.009 -14.652 1.00 75.19 94 ARG A N 1
ATOM 759 C CA . ARG A 1 94 ? -7.763 6.637 -15.919 1.00 75.19 94 ARG A CA 1
ATOM 760 C C . ARG A 1 94 ? -9.162 7.229 -16.080 1.00 75.19 94 ARG A C 1
ATOM 762 O O . ARG A 1 94 ? -9.628 7.377 -17.204 1.00 75.19 94 ARG A O 1
ATOM 769 N N . THR A 1 95 ? -9.824 7.525 -14.967 1.00 80.06 95 THR A N 1
ATOM 770 C CA . THR A 1 95 ? -11.221 7.982 -14.931 1.00 80.06 95 THR A CA 1
ATOM 771 C C . THR A 1 95 ? -11.326 9.503 -14.746 1.00 80.06 95 THR A C 1
ATOM 773 O O . THR A 1 95 ? -12.421 10.052 -14.804 1.00 80.06 95 THR A O 1
ATOM 776 N N . GLY A 1 96 ? -10.202 10.196 -14.522 1.00 79.75 96 GLY A N 1
ATOM 777 C CA . GLY A 1 96 ? -10.163 11.636 -14.245 1.00 79.75 96 GLY A CA 1
ATOM 778 C C . GLY A 1 96 ? -10.698 12.016 -12.859 1.00 79.75 96 GLY A C 1
ATOM 779 O O . GLY A 1 96 ? -11.218 13.112 -12.686 1.00 79.75 96 GLY A O 1
ATOM 780 N N . GLN A 1 97 ? -10.625 11.101 -11.888 1.00 83.12 97 GLN A N 1
ATOM 781 C CA . GLN A 1 97 ? -11.018 11.339 -10.494 1.00 83.12 97 GLN A CA 1
ATOM 782 C C . GLN A 1 97 ? -9.837 11.886 -9.676 1.00 83.12 97 GLN A C 1
ATOM 784 O O . GLN A 1 97 ? -8.677 11.703 -10.049 1.00 83.12 97 GLN A O 1
ATOM 789 N N . ASP A 1 98 ? -10.134 12.490 -8.524 1.00 85.94 98 ASP A N 1
ATOM 790 C CA . ASP A 1 98 ? -9.111 12.989 -7.604 1.00 85.94 98 ASP A CA 1
ATOM 791 C C . ASP A 1 98 ? -8.219 11.857 -7.070 1.00 85.94 98 ASP A C 1
ATOM 793 O O . ASP A 1 98 ? -8.697 10.809 -6.613 1.00 85.94 98 ASP A O 1
ATOM 797 N N . ILE A 1 99 ? -6.905 12.099 -7.104 1.00 88.62 99 ILE A N 1
ATOM 798 C CA . ILE A 1 99 ? -5.864 11.170 -6.654 1.00 88.62 99 ILE A CA 1
ATOM 799 C C . ILE A 1 99 ? -5.304 11.571 -5.286 1.00 88.62 99 ILE A C 1
ATOM 801 O O . ILE A 1 99 ? -5.217 12.747 -4.935 1.00 88.62 99 ILE A O 1
ATOM 805 N N . TYR A 1 100 ? -4.842 10.581 -4.524 1.00 88.56 100 TYR A N 1
ATOM 806 C CA . TYR A 1 100 ? -4.145 10.792 -3.257 1.00 88.56 100 TYR A CA 1
ATOM 807 C C . TYR A 1 100 ? -2.639 10.577 -3.433 1.00 88.56 100 TYR A C 1
ATOM 809 O O . TYR A 1 100 ? -2.122 9.511 -3.110 1.00 88.56 100 TYR A O 1
ATOM 817 N N . GLU A 1 101 ? -1.917 11.568 -3.950 1.00 81.56 101 GLU A N 1
ATOM 818 C CA . GLU A 1 101 ? -0.512 11.400 -4.361 1.00 81.56 101 GLU A CA 1
ATOM 819 C C . GLU A 1 101 ? 0.441 11.071 -3.193 1.00 81.56 101 GLU A C 1
ATOM 821 O O . GLU A 1 101 ? 1.159 10.073 -3.223 1.00 81.56 101 GLU A O 1
ATOM 826 N N . ALA A 1 102 ? 0.407 11.855 -2.111 1.00 87.56 102 ALA A N 1
ATOM 827 C CA . ALA A 1 102 ? 1.325 11.684 -0.977 1.00 87.56 102 ALA A CA 1
ATOM 828 C C . ALA A 1 102 ? 0.879 10.619 0.047 1.00 87.56 102 ALA A C 1
ATOM 830 O O . ALA A 1 102 ? 1.641 10.245 0.944 1.00 87.56 102 ALA A O 1
ATOM 831 N N . LEU A 1 103 ? -0.369 10.148 -0.031 1.00 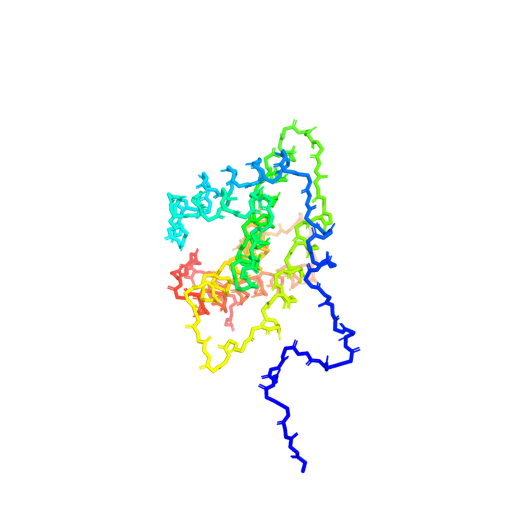89.12 103 LEU A N 1
ATOM 832 C CA . LEU A 1 103 ? -0.963 9.291 0.997 1.00 89.12 103 LEU A CA 1
ATOM 833 C C . LEU A 1 103 ? -0.365 7.871 1.035 1.00 89.12 103 LEU A C 1
ATOM 835 O O . LEU A 1 103 ? -0.022 7.433 2.135 1.00 89.12 103 LEU A O 1
ATOM 839 N N . PRO A 1 104 ? -0.156 7.160 -0.095 1.00 87.50 104 PRO A N 1
ATOM 840 C CA . PRO A 1 104 ? 0.466 5.839 -0.086 1.00 87.50 104 PRO A CA 1
ATOM 841 C C . PRO A 1 104 ? 1.842 5.822 0.575 1.00 87.50 104 PRO A C 1
ATOM 843 O O . PRO A 1 104 ? 2.129 4.926 1.368 1.00 87.50 104 PRO A O 1
ATOM 846 N N . VAL A 1 105 ? 2.674 6.829 0.284 1.00 84.75 105 VAL A N 1
ATOM 847 C CA . VAL A 1 105 ? 4.033 6.950 0.832 1.00 84.75 105 VAL A CA 1
ATOM 848 C C . VAL A 1 105 ? 3.984 7.170 2.343 1.00 84.75 105 VAL A C 1
ATOM 850 O O . VAL A 1 105 ? 4.696 6.498 3.088 1.00 84.75 105 VAL A O 1
ATOM 853 N N . ARG A 1 106 ? 3.094 8.052 2.816 1.00 87.81 106 ARG A N 1
ATOM 854 C CA . ARG A 1 106 ? 2.883 8.287 4.253 1.00 87.81 106 ARG A CA 1
ATOM 855 C C . ARG A 1 106 ? 2.392 7.036 4.981 1.00 87.81 106 ARG A C 1
ATOM 857 O O . ARG A 1 106 ? 2.911 6.714 6.043 1.00 87.81 106 ARG A O 1
ATOM 864 N N . LEU A 1 107 ? 1.440 6.309 4.399 1.00 89.69 107 LEU A N 1
ATOM 865 C CA . LEU A 1 107 ? 0.924 5.063 4.973 1.00 89.69 107 LEU A CA 1
ATOM 866 C C . LEU A 1 107 ? 2.005 3.976 5.033 1.00 89.69 107 LEU A C 1
ATOM 868 O O . LEU A 1 107 ? 2.132 3.295 6.046 1.00 89.69 107 LEU A O 1
ATOM 872 N N . LEU A 1 108 ? 2.832 3.856 3.989 1.00 86.00 108 LEU A N 1
ATOM 873 C CA . LEU A 1 108 ? 3.954 2.917 3.981 1.00 86.00 108 LEU A CA 1
ATOM 874 C C . LEU A 1 108 ? 4.999 3.283 5.044 1.00 86.00 108 LEU A C 1
ATOM 876 O O . LEU A 1 108 ? 5.537 2.402 5.709 1.00 86.00 108 LEU A O 1
ATOM 880 N N . ARG A 1 109 ? 5.239 4.581 5.264 1.00 84.31 109 ARG A N 1
ATOM 881 C CA . ARG A 1 109 ? 6.090 5.049 6.362 1.00 84.31 109 ARG A CA 1
ATOM 882 C C . ARG A 1 109 ? 5.496 4.710 7.732 1.00 84.31 109 ARG A C 1
ATOM 884 O O . ARG A 1 109 ? 6.239 4.295 8.615 1.00 84.31 109 ARG A O 1
ATOM 891 N N . GLY A 1 110 ? 4.178 4.821 7.899 1.00 86.25 110 GLY A N 1
ATOM 892 C CA . GLY A 1 110 ? 3.470 4.357 9.097 1.00 86.25 110 GLY A CA 1
ATOM 893 C C . GLY A 1 110 ? 3.701 2.867 9.374 1.00 86.25 110 GLY A C 1
ATOM 894 O O . GLY A 1 110 ? 4.005 2.491 10.505 1.00 86.25 110 GLY A O 1
ATOM 895 N N . ALA A 1 111 ? 3.671 2.027 8.333 1.00 87.06 111 ALA A N 1
ATOM 896 C CA . ALA A 1 111 ? 4.017 0.608 8.450 1.00 87.06 111 ALA A CA 1
ATOM 897 C C . ALA A 1 111 ? 5.487 0.379 8.845 1.00 87.06 111 ALA A C 1
ATOM 899 O O . ALA A 1 111 ? 5.758 -0.427 9.733 1.00 87.06 111 ALA A O 1
ATOM 900 N N . GLU A 1 112 ? 6.435 1.111 8.243 1.00 82.94 112 GLU A N 1
ATOM 901 C CA . GLU A 1 112 ? 7.861 1.046 8.615 1.00 82.94 112 GLU A CA 1
ATOM 902 C C . GLU A 1 112 ? 8.081 1.380 10.098 1.00 82.94 112 GLU A C 1
ATOM 904 O O . GLU A 1 112 ? 8.913 0.762 10.762 1.00 82.94 112 GLU A O 1
ATOM 909 N N . LEU A 1 113 ? 7.332 2.347 10.627 1.00 84.19 113 LEU A N 1
ATOM 910 C CA . LEU A 1 113 ? 7.389 2.725 12.036 1.00 84.19 113 LEU A CA 1
ATOM 911 C C . LEU A 1 113 ? 6.787 1.652 12.947 1.00 84.19 113 LEU A C 1
ATOM 913 O O . LEU A 1 113 ? 7.390 1.348 13.973 1.00 84.19 113 LEU A O 1
ATOM 917 N N . CYS A 1 114 ? 5.665 1.033 12.558 1.00 83.06 114 CYS A N 1
ATOM 918 C CA . CYS A 1 114 ? 5.107 -0.114 13.284 1.00 83.06 114 CYS A CA 1
ATOM 919 C C . CYS A 1 114 ? 6.135 -1.251 13.356 1.00 83.06 114 CYS A C 1
ATOM 921 O O . CYS A 1 114 ? 6.428 -1.753 14.435 1.00 83.06 114 CYS A O 1
ATOM 923 N N . LEU A 1 115 ? 6.767 -1.592 12.229 1.00 80.00 115 LEU A N 1
ATOM 924 C CA . LEU A 1 115 ? 7.775 -2.651 12.166 1.00 80.00 115 LEU A CA 1
ATOM 925 C C . LEU A 1 115 ? 8.962 -2.389 13.105 1.00 80.00 115 LEU A C 1
ATOM 927 O O . LEU A 1 115 ? 9.385 -3.296 13.817 1.00 80.00 115 LEU A O 1
ATOM 931 N N . LYS A 1 116 ? 9.476 -1.152 13.152 1.00 77.81 116 LYS A N 1
ATOM 932 C CA . LYS A 1 116 ? 10.595 -0.766 14.035 1.00 77.81 116 LYS A CA 1
ATOM 933 C C . LYS A 1 116 ? 10.292 -0.936 15.526 1.00 77.81 116 LYS A C 1
ATOM 935 O O . LYS A 1 116 ? 11.229 -1.066 16.310 1.00 77.81 116 LYS A O 1
ATOM 940 N N . ARG A 1 117 ? 9.017 -0.894 15.916 1.00 74.00 117 ARG A N 1
ATOM 941 C CA . ARG A 1 117 ? 8.580 -1.068 17.308 1.00 74.00 117 ARG A CA 1
ATOM 942 C C . ARG A 1 117 ? 8.402 -2.535 17.693 1.00 74.00 117 ARG A C 1
ATOM 944 O O . ARG A 1 117 ? 8.483 -2.877 18.869 1.00 74.00 117 ARG A O 1
ATOM 951 N N . THR A 1 118 ? 8.220 -3.409 16.707 1.00 68.94 118 THR A N 1
ATOM 952 C CA . THR A 1 118 ? 8.103 -4.851 16.933 1.00 68.94 118 THR A CA 1
ATOM 953 C C . THR A 1 118 ? 9.482 -5.512 17.038 1.00 68.94 118 THR A C 1
ATOM 955 O O . THR A 1 118 ? 10.386 -5.166 16.273 1.00 68.94 118 THR A O 1
ATOM 958 N N . PRO A 1 119 ? 9.685 -6.504 17.925 1.00 62.75 119 PRO A N 1
ATOM 959 C CA . PRO A 1 119 ? 10.925 -7.276 18.001 1.00 62.75 119 PRO A CA 1
ATOM 960 C C . PRO A 1 119 ? 11.002 -8.312 16.862 1.00 62.75 119 PRO A C 1
ATOM 962 O O . PRO A 1 119 ? 11.202 -9.503 17.099 1.00 62.75 119 PRO A O 1
ATOM 965 N N . PHE A 1 120 ? 10.836 -7.869 15.611 1.00 63.16 120 PHE A N 1
ATOM 966 C CA . PHE A 1 120 ? 10.653 -8.732 14.437 1.00 63.16 120 PHE A CA 1
ATOM 967 C C . PHE A 1 120 ? 11.820 -9.689 14.166 1.00 63.16 120 PHE A C 1
ATOM 969 O O . PHE A 1 120 ? 11.631 -10.720 13.526 1.00 63.16 120 PHE A O 1
ATOM 976 N N . LEU A 1 121 ? 13.016 -9.367 14.666 1.00 58.00 121 LEU A N 1
ATOM 977 C CA . LEU A 1 121 ? 14.213 -10.205 14.548 1.00 58.00 121 LEU A CA 1
ATOM 978 C C . LEU A 1 121 ? 14.261 -11.359 15.563 1.00 58.00 121 LEU A C 1
ATOM 980 O O . LEU A 1 121 ? 15.003 -12.312 15.349 1.00 58.00 121 LEU A O 1
ATOM 984 N N . PHE A 1 122 ? 13.481 -11.293 16.647 1.00 55.69 122 PHE A N 1
ATOM 985 C CA . PHE A 1 122 ? 13.499 -12.282 17.735 1.00 55.69 122 PHE A CA 1
ATOM 986 C C . PHE A 1 122 ? 12.176 -13.040 17.879 1.00 55.69 122 PHE A C 1
ATOM 988 O O . PHE A 1 122 ? 12.182 -14.214 18.238 1.00 55.69 122 PHE A O 1
ATOM 995 N N . HIS A 1 123 ? 11.052 -12.398 17.554 1.00 58.62 123 HIS A N 1
ATOM 996 C CA . HIS A 1 123 ? 9.729 -13.015 17.516 1.00 58.62 123 HIS A CA 1
ATOM 997 C C . HIS A 1 123 ? 9.026 -12.660 16.204 1.00 58.62 123 HIS A C 1
ATOM 999 O O . HIS A 1 123 ? 8.389 -11.616 16.077 1.00 58.62 123 HIS A O 1
ATOM 1005 N N . ALA A 1 124 ? 9.135 -13.549 15.216 1.00 59.66 124 ALA A N 1
ATOM 1006 C CA . ALA A 1 124 ? 8.417 -13.410 13.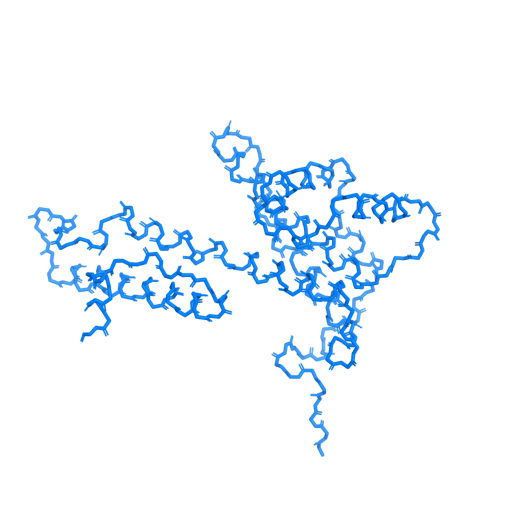956 1.00 59.66 124 ALA A CA 1
ATOM 1007 C C . ALA A 1 124 ? 6.948 -13.822 14.145 1.00 59.66 124 ALA A C 1
ATOM 1009 O O . ALA A 1 124 ? 6.621 -15.008 14.192 1.00 59.66 124 ALA A O 1
ATOM 1010 N N . SER A 1 125 ? 6.051 -12.843 14.264 1.00 73.38 125 SER A N 1
ATOM 1011 C CA . SER A 1 125 ? 4.610 -13.081 14.189 1.00 73.38 125 SER A CA 1
ATOM 1012 C C . SER A 1 125 ? 4.164 -13.213 12.728 1.00 73.38 125 SER A C 1
ATOM 1014 O O . SER A 1 125 ? 4.786 -12.669 11.811 1.00 73.38 125 SER A O 1
ATOM 1016 N N . LEU A 1 126 ? 3.048 -13.907 12.484 1.00 77.69 126 LEU A N 1
ATOM 1017 C CA . LEU A 1 126 ? 2.477 -14.014 11.134 1.00 77.69 126 LEU A CA 1
ATOM 1018 C C . LEU A 1 126 ? 2.167 -12.637 10.527 1.00 77.69 126 LEU A C 1
ATOM 1020 O O . LEU A 1 126 ? 2.286 -12.456 9.318 1.00 77.69 126 LEU A O 1
ATOM 1024 N N . ASN A 1 127 ? 1.806 -11.657 11.356 1.00 78.56 127 ASN A N 1
ATOM 1025 C CA . ASN A 1 127 ? 1.515 -10.300 10.905 1.00 78.56 127 ASN A CA 1
ATOM 1026 C C . ASN A 1 127 ? 2.781 -9.562 10.463 1.00 78.56 127 ASN A C 1
ATOM 1028 O O . ASN A 1 127 ? 2.758 -8.892 9.438 1.00 78.56 127 ASN A O 1
ATOM 1032 N N . ILE A 1 128 ? 3.907 -9.760 11.146 1.00 76.00 128 ILE A N 1
ATOM 1033 C CA . ILE A 1 128 ? 5.202 -9.222 10.715 1.00 76.00 128 ILE A CA 1
ATOM 1034 C C . ILE A 1 128 ? 5.607 -9.798 9.354 1.00 76.00 128 ILE A C 1
ATOM 1036 O O . ILE A 1 128 ? 6.011 -9.046 8.468 1.00 76.00 128 ILE A O 1
ATOM 1040 N N . ILE A 1 129 ? 5.441 -11.109 9.149 1.00 79.00 129 ILE A N 1
ATOM 1041 C CA . ILE A 1 129 ? 5.741 -11.748 7.858 1.00 79.00 129 ILE A CA 1
ATOM 1042 C C . ILE A 1 129 ? 4.845 -11.166 6.758 1.00 79.00 129 ILE A C 1
ATOM 1044 O O . ILE A 1 129 ? 5.356 -10.708 5.738 1.00 79.00 129 ILE A O 1
ATOM 1048 N N . LYS A 1 130 ? 3.525 -11.094 6.985 1.00 79.31 130 LYS A N 1
ATOM 1049 C CA . LYS A 1 130 ? 2.574 -10.472 6.046 1.00 79.31 130 LYS A CA 1
ATOM 1050 C C . LYS A 1 130 ? 2.963 -9.032 5.717 1.00 79.31 130 LYS A C 1
ATOM 1052 O O . LYS A 1 130 ? 2.960 -8.650 4.551 1.00 79.31 130 LYS A O 1
ATOM 1057 N N . MET A 1 131 ? 3.309 -8.243 6.732 1.00 81.25 131 MET A N 1
ATOM 1058 C CA . MET A 1 131 ? 3.711 -6.848 6.580 1.00 81.25 131 MET A CA 1
ATOM 1059 C C . MET A 1 131 ? 4.949 -6.738 5.694 1.00 81.25 131 MET A C 1
ATOM 1061 O O . MET A 1 131 ? 4.910 -6.017 4.704 1.00 81.25 131 MET A O 1
ATOM 1065 N N . LEU A 1 132 ? 6.008 -7.494 5.991 1.00 76.25 132 LEU A N 1
ATOM 1066 C CA . LEU A 1 132 ? 7.238 -7.503 5.200 1.00 76.25 132 LEU A CA 1
ATOM 1067 C C . LEU A 1 132 ? 6.975 -7.925 3.750 1.00 76.25 132 LEU A C 1
ATOM 1069 O O . LEU A 1 132 ? 7.399 -7.227 2.831 1.00 76.25 132 LEU A O 1
ATOM 1073 N N . SER A 1 133 ? 6.226 -9.008 3.528 1.00 77.44 133 SER A N 1
ATOM 1074 C CA . SER A 1 133 ? 5.875 -9.475 2.182 1.00 77.44 133 SER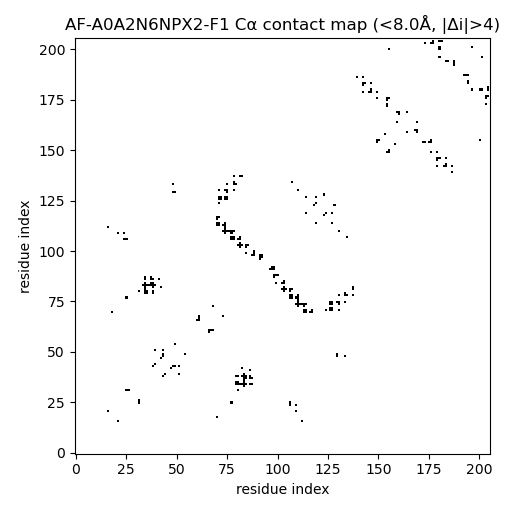 A CA 1
ATOM 1075 C C . SER A 1 133 ? 5.095 -8.422 1.389 1.00 77.44 133 SER A C 1
ATOM 1077 O O . SER A 1 133 ? 5.420 -8.142 0.235 1.00 77.44 133 SER A O 1
ATOM 1079 N N . LEU A 1 134 ? 4.098 -7.785 2.007 1.00 81.88 134 LEU A N 1
ATOM 1080 C CA . LEU A 1 134 ? 3.309 -6.734 1.364 1.00 81.88 134 LEU A CA 1
ATOM 1081 C C . LEU A 1 134 ? 4.118 -5.442 1.159 1.00 81.88 134 LEU A C 1
ATOM 1083 O O . LEU A 1 134 ? 3.938 -4.770 0.147 1.00 81.88 134 LEU A O 1
ATOM 1087 N N . MET A 1 135 ? 5.031 -5.093 2.070 1.00 80.88 135 MET A N 1
ATOM 1088 C CA . MET A 1 135 ? 5.924 -3.935 1.925 1.00 80.88 135 MET A CA 1
ATOM 1089 C C . MET A 1 135 ? 6.890 -4.109 0.763 1.00 80.88 135 MET A C 1
ATOM 1091 O O . MET A 1 135 ? 7.165 -3.138 0.056 1.00 80.88 135 MET A O 1
ATOM 1095 N N . VAL A 1 136 ? 7.387 -5.334 0.558 1.00 77.19 136 VAL A N 1
ATOM 1096 C CA . VAL A 1 136 ? 8.147 -5.680 -0.641 1.00 77.19 136 VAL A CA 1
ATOM 1097 C C . VAL A 1 136 ? 7.270 -5.359 -1.843 1.00 77.19 136 VAL A C 1
ATOM 1099 O O . VAL A 1 136 ? 7.617 -4.437 -2.573 1.00 77.19 136 VAL A O 1
ATOM 1102 N N . ILE A 1 137 ? 6.092 -5.982 -1.981 1.00 75.62 137 ILE A N 1
ATOM 1103 C CA . ILE A 1 137 ? 5.155 -5.752 -3.103 1.00 75.62 137 ILE A CA 1
ATOM 1104 C C . ILE A 1 137 ? 4.885 -4.254 -3.340 1.00 75.62 137 ILE A C 1
ATOM 1106 O O . ILE A 1 137 ? 4.955 -3.792 -4.479 1.00 75.62 137 ILE A O 1
ATOM 1110 N N . ALA A 1 138 ? 4.662 -3.476 -2.277 1.00 74.94 138 ALA A N 1
ATOM 1111 C CA . ALA A 1 138 ? 4.430 -2.033 -2.351 1.00 74.94 138 ALA A CA 1
ATOM 1112 C C . ALA A 1 138 ? 5.608 -1.246 -2.937 1.00 74.94 138 ALA A C 1
ATOM 1114 O O . ALA A 1 138 ? 5.391 -0.252 -3.625 1.00 74.94 138 ALA A O 1
ATOM 1115 N N . LYS A 1 139 ? 6.846 -1.687 -2.693 1.00 68.62 139 LYS A N 1
ATOM 1116 C CA . LYS A 1 139 ? 8.051 -1.099 -3.294 1.00 68.62 139 LYS A CA 1
ATOM 1117 C C . LYS A 1 139 ? 8.321 -1.630 -4.711 1.00 68.62 139 LYS A C 1
ATOM 1119 O O . LYS A 1 139 ? 8.935 -0.917 -5.500 1.00 68.62 139 LYS A O 1
ATOM 1124 N N . GLN A 1 140 ? 7.814 -2.815 -5.068 1.00 60.78 140 GLN A N 1
ATOM 1125 C CA . GLN A 1 140 ? 8.063 -3.439 -6.378 1.00 60.78 140 GLN A CA 1
ATOM 1126 C C . GLN A 1 140 ? 7.247 -2.892 -7.547 1.00 60.78 140 GLN A C 1
ATOM 1128 O O . GLN A 1 140 ? 7.686 -3.014 -8.694 1.00 60.78 140 GLN A O 1
ATOM 1133 N N . GLY A 1 141 ? 6.095 -2.264 -7.293 1.00 55.97 141 GLY A N 1
ATOM 1134 C CA . GLY A 1 141 ? 5.265 -1.682 -8.356 1.00 55.97 141 GLY A CA 1
ATOM 1135 C C . GLY A 1 141 ? 6.008 -0.653 -9.222 1.00 55.97 141 GLY A C 1
ATOM 1136 O O . GLY A 1 141 ? 5.773 -0.573 -10.426 1.00 55.97 141 GLY A O 1
ATOM 1137 N N . LEU A 1 142 ? 6.963 0.076 -8.637 1.00 52.84 142 LEU A N 1
ATOM 1138 C CA . LEU A 1 142 ? 7.774 1.074 -9.341 1.00 52.84 142 LEU A CA 1
ATOM 1139 C C . LEU A 1 142 ? 8.747 0.433 -10.340 1.00 52.84 142 LEU A C 1
ATOM 1141 O O . LEU A 1 142 ? 8.877 0.912 -11.463 1.00 52.84 142 LEU A O 1
ATOM 1145 N N . THR A 1 143 ? 9.381 -0.682 -9.976 1.00 53.97 143 THR A N 1
ATOM 1146 C CA . THR A 1 143 ? 10.362 -1.373 -10.829 1.00 53.97 143 THR A CA 1
ATOM 1147 C C . THR A 1 143 ? 9.692 -2.025 -12.040 1.00 53.97 143 THR A C 1
ATOM 1149 O O . THR A 1 143 ? 10.171 -1.885 -13.164 1.00 53.97 143 THR A O 1
ATOM 1152 N N . GLY A 1 144 ? 8.535 -2.666 -11.837 1.00 54.72 144 GLY A N 1
ATOM 1153 C CA . GLY A 1 144 ? 7.756 -3.258 -12.929 1.00 54.72 144 GLY A CA 1
ATOM 1154 C C . GLY A 1 144 ? 7.148 -2.215 -13.878 1.00 54.72 144 GLY A C 1
ATOM 1155 O O . GLY A 1 144 ? 7.046 -2.459 -15.078 1.00 54.72 144 GLY A O 1
ATOM 1156 N N . LEU A 1 145 ? 6.775 -1.031 -13.376 1.00 55.28 145 LEU A N 1
ATOM 1157 C CA . LEU A 1 145 ? 6.302 0.074 -14.215 1.00 55.28 145 LEU A CA 1
ATOM 1158 C C . LEU A 1 145 ? 7.436 0.651 -15.074 1.00 55.28 145 LEU A C 1
ATOM 1160 O O . LEU A 1 145 ? 7.220 0.891 -16.256 1.00 55.28 145 LEU A O 1
ATOM 1164 N N . ILE A 1 146 ? 8.641 0.816 -14.517 1.00 57.06 146 ILE A N 1
ATOM 1165 C CA . ILE A 1 146 ? 9.829 1.274 -15.260 1.00 57.06 146 ILE A CA 1
ATOM 1166 C C . ILE A 1 146 ? 10.176 0.293 -16.387 1.00 57.06 146 ILE A C 1
ATOM 1168 O O . ILE A 1 146 ? 10.402 0.727 -17.513 1.00 57.06 146 ILE A O 1
ATOM 1172 N N . ALA A 1 147 ? 10.146 -1.015 -16.121 1.00 56.59 147 ALA A N 1
ATOM 1173 C CA . ALA A 1 147 ? 10.370 -2.046 -17.134 1.00 56.59 147 ALA A CA 1
ATOM 1174 C C . ALA A 1 147 ? 9.314 -2.027 -18.255 1.00 56.59 147 ALA A C 1
ATOM 1176 O O . ALA A 1 147 ? 9.645 -2.065 -19.444 1.00 56.59 147 ALA A O 1
ATOM 1177 N N . ARG A 1 148 ? 8.028 -1.896 -17.902 1.00 62.97 148 ARG A N 1
ATOM 1178 C CA . ARG A 1 148 ? 6.926 -1.812 -18.878 1.00 62.97 148 ARG A CA 1
ATOM 1179 C C . ARG A 1 148 ? 6.960 -0.511 -19.677 1.00 62.97 148 ARG A C 1
ATOM 1181 O O . ARG A 1 148 ? 6.722 -0.553 -20.881 1.00 62.97 148 ARG A O 1
ATOM 1188 N N . LEU A 1 149 ? 7.307 0.613 -19.047 1.00 53.12 149 LEU A N 1
ATOM 1189 C CA . LEU A 1 149 ? 7.525 1.896 -19.718 1.00 53.12 149 LEU A CA 1
ATOM 1190 C C . LEU A 1 149 ? 8.707 1.809 -20.686 1.00 53.12 149 LEU A C 1
ATOM 1192 O O . LEU A 1 149 ? 8.556 2.167 -21.853 1.00 53.12 149 LEU A O 1
ATOM 1196 N N . ALA A 1 150 ? 9.833 1.240 -20.249 1.00 57.75 150 ALA A N 1
ATOM 1197 C CA . ALA A 1 150 ? 11.002 1.036 -21.095 1.00 57.75 150 ALA A CA 1
ATOM 1198 C C . ALA A 1 150 ? 10.674 0.145 -22.309 1.00 57.75 150 ALA A C 1
ATOM 1200 O O . ALA A 1 150 ? 10.993 0.478 -23.451 1.00 57.75 150 ALA A O 1
ATOM 1201 N N . THR A 1 151 ? 9.929 -0.938 -22.088 1.00 58.75 151 THR A N 1
ATOM 1202 C CA . THR A 1 151 ? 9.465 -1.819 -23.166 1.00 58.75 151 THR A CA 1
ATOM 1203 C C . THR A 1 151 ? 8.520 -1.078 -24.119 1.00 58.75 151 THR A C 1
ATOM 1205 O O . THR A 1 151 ? 8.693 -1.159 -25.334 1.00 58.75 151 THR A O 1
ATOM 1208 N N . SER A 1 152 ? 7.571 -0.295 -23.593 1.00 54.28 152 SER A N 1
ATOM 1209 C CA . SER A 1 152 ? 6.591 0.460 -24.391 1.00 54.28 152 SER A CA 1
ATOM 1210 C C . SER A 1 152 ? 7.200 1.574 -25.250 1.00 54.28 152 SER A C 1
ATOM 1212 O O . SER A 1 152 ? 6.687 1.856 -26.326 1.00 54.28 152 SER A O 1
ATOM 1214 N N . MET A 1 153 ? 8.325 2.159 -24.829 1.00 54.50 153 MET A N 1
ATOM 1215 C CA . MET A 1 153 ? 9.068 3.166 -25.599 1.00 54.50 153 MET A CA 1
ATOM 1216 C C . MET A 1 153 ? 9.995 2.558 -26.668 1.00 54.50 153 MET A C 1
ATOM 1218 O O . MET A 1 153 ? 10.786 3.277 -27.273 1.00 54.50 153 MET A O 1
ATOM 1222 N N . GLY A 1 154 ? 9.959 1.237 -26.883 1.00 59.00 154 GLY A N 1
ATOM 1223 C CA . GLY A 1 154 ? 10.840 0.581 -27.852 1.00 59.00 154 GLY A CA 1
ATOM 1224 C C . GLY A 1 154 ? 12.320 0.638 -27.460 1.00 59.00 154 GLY A C 1
ATOM 1225 O O . GLY A 1 154 ? 13.195 0.566 -28.321 1.00 59.00 154 GLY A O 1
ATOM 1226 N N . LEU A 1 155 ? 12.631 0.783 -26.162 1.00 58.16 155 LEU A N 1
ATOM 1227 C CA . LEU A 1 155 ? 14.017 0.724 -25.675 1.00 58.16 155 LEU A CA 1
ATOM 1228 C C . LEU A 1 155 ? 14.635 -0.671 -25.861 1.00 58.16 155 LEU A C 1
ATOM 1230 O O . LEU A 1 155 ? 15.849 -0.778 -25.982 1.00 58.16 155 LEU A O 1
ATOM 1234 N N . HIS A 1 156 ? 13.783 -1.694 -25.948 1.00 61.16 156 HIS A N 1
ATOM 1235 C CA . HIS A 1 156 ? 14.120 -3.092 -26.219 1.00 61.16 156 HIS A CA 1
ATOM 1236 C C . HIS A 1 156 ? 14.423 -3.393 -27.697 1.00 61.16 156 HIS A C 1
ATOM 1238 O O . HIS A 1 156 ? 14.874 -4.486 -28.024 1.00 61.16 156 HIS A O 1
ATOM 1244 N N . THR A 1 157 ? 14.121 -2.462 -28.604 1.00 58.97 157 THR A N 1
ATOM 1245 C CA . THR A 1 157 ? 14.285 -2.636 -30.050 1.00 58.97 157 THR A CA 1
ATOM 1246 C C . THR A 1 157 ? 15.460 -1.805 -30.562 1.00 58.97 157 THR A C 1
ATOM 1248 O O . THR A 1 157 ? 15.636 -0.655 -30.157 1.00 58.97 157 THR A O 1
ATOM 1251 N N . ASP A 1 158 ? 16.216 -2.327 -31.531 1.00 59.38 158 ASP A N 1
ATOM 1252 C CA . ASP A 1 158 ? 17.306 -1.603 -32.221 1.00 59.38 158 ASP A CA 1
ATOM 1253 C C . ASP A 1 158 ? 16.809 -0.481 -33.158 1.00 59.38 158 ASP A C 1
ATOM 1255 O O . ASP A 1 158 ? 17.558 0.060 -33.965 1.00 59.38 158 ASP A O 1
ATOM 1259 N N . VAL A 1 159 ? 15.530 -0.108 -33.060 1.00 59.72 159 VAL A N 1
ATOM 1260 C CA . VAL A 1 159 ? 14.924 0.949 -33.873 1.00 59.72 159 VAL A CA 1
ATOM 1261 C C . VAL A 1 159 ? 15.454 2.315 -33.408 1.00 59.72 159 VAL A C 1
ATOM 1263 O O . VAL A 1 159 ? 15.373 2.614 -32.210 1.00 59.72 159 VAL A O 1
ATOM 1266 N N . PRO A 1 160 ? 16.001 3.154 -34.302 1.00 58.31 160 PRO A N 1
ATOM 1267 C CA . PRO A 1 160 ? 16.518 4.468 -33.932 1.00 58.31 160 PRO A CA 1
ATOM 1268 C C . PRO A 1 160 ? 15.411 5.372 -33.359 1.00 58.31 160 PRO A C 1
ATOM 1270 O O . PRO A 1 160 ? 14.247 5.272 -33.732 1.00 58.31 160 PRO A O 1
ATOM 1273 N N . VAL A 1 161 ? 15.769 6.224 -32.389 1.00 56.97 161 VAL A N 1
ATOM 1274 C CA . VAL A 1 161 ? 14.823 7.085 -31.633 1.00 56.97 161 VAL A CA 1
ATOM 1275 C C . VAL A 1 161 ? 14.350 8.291 -32.459 1.00 56.97 161 VAL A C 1
ATOM 1277 O O . VAL A 1 161 ? 13.347 8.914 -32.126 1.00 56.97 161 VAL A O 1
ATOM 1280 N N . SER A 1 162 ? 15.069 8.607 -33.533 1.00 56.69 162 SER A N 1
ATOM 1281 C CA . SER A 1 162 ? 14.847 9.731 -34.442 1.00 56.69 162 SER A CA 1
ATOM 1282 C C . SER A 1 162 ? 15.235 9.301 -35.862 1.00 56.69 162 SER A C 1
ATOM 1284 O O . SER A 1 162 ? 16.028 8.369 -36.006 1.00 56.69 162 SER A O 1
ATOM 1286 N N . ASP A 1 163 ? 14.721 9.986 -36.887 1.00 59.41 163 ASP A N 1
ATOM 1287 C CA . ASP A 1 163 ? 15.107 9.772 -38.295 1.00 59.41 163 ASP A CA 1
ATOM 1288 C C . ASP A 1 163 ? 16.602 10.086 -38.542 1.00 59.41 163 ASP A C 1
ATOM 1290 O O . ASP A 1 163 ? 17.219 9.503 -39.431 1.00 59.41 163 ASP A O 1
ATOM 1294 N N . GLU A 1 164 ? 17.209 10.936 -37.701 1.00 59.72 164 GLU A N 1
ATOM 1295 C CA . GLU A 1 164 ? 18.657 11.198 -37.634 1.00 59.72 164 GLU A CA 1
ATOM 1296 C C . GLU A 1 164 ? 19.173 10.953 -36.202 1.00 59.72 164 GLU A C 1
ATOM 1298 O O . GLU A 1 164 ? 19.286 11.887 -35.402 1.00 59.72 164 GLU A O 1
ATOM 1303 N N . PRO A 1 165 ? 19.442 9.696 -35.813 1.00 62.00 165 PRO A N 1
ATOM 1304 C CA . PRO A 1 165 ? 19.872 9.373 -34.460 1.00 62.00 165 PRO A CA 1
ATOM 1305 C C . PRO A 1 165 ? 21.316 9.830 -34.235 1.00 62.00 165 PRO A C 1
ATOM 1307 O O . PRO A 1 165 ? 22.235 9.443 -34.962 1.00 62.00 165 PRO A O 1
ATOM 1310 N N . THR A 1 166 ? 21.558 10.619 -33.186 1.00 71.19 166 THR A N 1
ATOM 1311 C CA . THR A 1 166 ? 22.943 10.904 -32.802 1.00 71.19 166 THR A CA 1
ATOM 1312 C C . THR A 1 166 ? 23.567 9.681 -32.111 1.00 71.19 166 THR A C 1
ATOM 1314 O O . THR A 1 166 ? 22.909 9.008 -31.308 1.00 71.19 166 THR A O 1
ATOM 1317 N N . PRO A 1 167 ? 24.873 9.402 -32.311 1.00 71.06 167 PRO A N 1
ATOM 1318 C CA . PRO A 1 167 ? 25.563 8.290 -31.641 1.00 71.06 167 PRO A CA 1
ATOM 1319 C C . PRO A 1 167 ? 25.465 8.335 -30.105 1.00 71.06 167 PRO A C 1
ATOM 1321 O O . PRO A 1 167 ? 25.589 7.318 -29.417 1.00 71.06 167 PRO A O 1
ATOM 1324 N N . TYR A 1 168 ? 25.256 9.531 -29.550 1.00 69.94 168 TYR A N 1
ATOM 1325 C CA . TYR A 1 168 ? 25.046 9.756 -28.126 1.00 69.94 168 TYR A CA 1
ATOM 1326 C C . TYR A 1 168 ? 23.666 9.277 -27.649 1.00 69.94 168 TYR A C 1
ATOM 1328 O O . TYR A 1 168 ? 23.581 8.603 -26.619 1.00 69.94 168 TYR A O 1
ATOM 1336 N N . GLU A 1 169 ? 22.602 9.577 -28.395 1.00 63.78 169 GLU A N 1
ATOM 1337 C CA . GLU A 1 169 ? 21.227 9.195 -28.054 1.00 63.78 169 GLU A CA 1
ATOM 1338 C C . GLU A 1 169 ? 21.045 7.679 -28.060 1.00 63.78 169 GLU A C 1
ATOM 1340 O O . GLU A 1 169 ? 20.493 7.126 -27.110 1.00 63.78 169 GLU A O 1
ATOM 1345 N N . GLU A 1 170 ? 21.599 6.973 -29.047 1.00 65.69 170 GLU A N 1
ATOM 1346 C CA . GLU A 1 170 ? 21.553 5.507 -29.068 1.00 65.69 170 GLU A CA 1
ATOM 1347 C C . GLU A 1 170 ? 22.331 4.874 -27.907 1.00 65.69 170 GLU A C 1
ATOM 1349 O O . GLU A 1 170 ? 21.935 3.850 -27.343 1.00 65.69 170 GLU A O 1
ATOM 1354 N N . LYS A 1 171 ? 23.466 5.474 -27.526 1.00 68.25 171 LYS A N 1
ATOM 1355 C CA . LYS A 1 171 ? 24.250 5.025 -26.370 1.00 68.25 171 LYS A CA 1
ATOM 1356 C C . LYS A 1 171 ? 23.476 5.227 -25.070 1.00 68.25 171 LYS A C 1
ATOM 1358 O O . LYS A 1 171 ? 23.536 4.367 -24.191 1.00 68.25 171 LYS A O 1
ATOM 1363 N N . MET A 1 172 ? 22.753 6.338 -24.936 1.00 67.69 172 MET A N 1
ATOM 1364 C CA . MET A 1 172 ? 21.927 6.603 -23.760 1.00 67.69 172 MET A CA 1
ATOM 1365 C C . MET A 1 172 ? 20.702 5.684 -23.719 1.00 67.69 172 MET A C 1
ATOM 1367 O O . MET A 1 172 ? 20.420 5.108 -22.670 1.00 67.69 172 MET A O 1
ATOM 1371 N N . LYS A 1 173 ? 20.054 5.453 -24.868 1.00 65.44 173 LYS A N 1
ATOM 1372 C CA . LYS A 1 173 ? 18.969 4.479 -25.046 1.00 65.44 173 LYS A CA 1
ATOM 1373 C C . LYS A 1 173 ? 19.377 3.092 -24.536 1.00 65.44 173 LYS A C 1
ATOM 1375 O O . LYS A 1 173 ? 18.720 2.547 -23.651 1.00 65.44 173 LYS A O 1
ATOM 1380 N N . ARG A 1 174 ? 20.508 2.564 -25.026 1.00 67.44 174 ARG A N 1
ATOM 1381 C CA . ARG A 1 174 ? 21.060 1.265 -24.600 1.00 67.44 174 ARG A CA 1
ATOM 1382 C C . ARG A 1 174 ? 21.341 1.228 -23.096 1.00 67.44 174 ARG A C 1
ATOM 1384 O O . ARG A 1 174 ? 20.933 0.289 -22.429 1.00 67.44 174 ARG A O 1
ATOM 1391 N N . ARG A 1 175 ? 21.953 2.276 -22.531 1.00 69.38 175 ARG A N 1
ATOM 1392 C CA . ARG A 1 175 ? 22.224 2.362 -21.081 1.00 69.38 175 ARG A CA 1
ATOM 1393 C C . ARG A 1 175 ? 20.959 2.324 -20.226 1.00 69.38 175 ARG A C 1
ATOM 1395 O O . ARG A 1 175 ? 20.939 1.640 -19.206 1.00 69.38 175 ARG A O 1
ATOM 1402 N N . VAL A 1 176 ? 19.926 3.067 -20.620 1.00 64.31 176 VAL A N 1
ATOM 1403 C CA . VAL A 1 176 ? 18.647 3.114 -19.896 1.00 64.31 176 VAL A CA 1
ATOM 1404 C C . VAL A 1 176 ? 17.934 1.762 -19.974 1.00 64.31 176 VAL A C 1
ATOM 1406 O O . VAL A 1 176 ? 17.409 1.300 -18.963 1.00 64.31 176 VAL A O 1
ATOM 1409 N N . TRP A 1 177 ? 17.983 1.091 -21.130 1.00 70.31 177 TRP A N 1
ATOM 1410 C CA . TRP A 1 177 ? 17.458 -0.266 -21.289 1.00 70.31 177 TRP A CA 1
ATOM 1411 C C . TRP A 1 177 ? 18.191 -1.286 -20.410 1.00 70.31 177 TRP A C 1
ATOM 1413 O O . TRP A 1 177 ? 17.555 -1.968 -19.610 1.00 70.31 177 TRP A O 1
ATOM 1423 N N . THR A 1 178 ? 19.525 -1.332 -20.469 1.00 68.38 178 THR A N 1
ATOM 1424 C CA . THR A 1 178 ? 20.343 -2.229 -19.637 1.00 68.38 178 THR A CA 1
ATOM 1425 C C . THR A 1 178 ? 20.072 -2.020 -18.144 1.00 68.38 178 THR A C 1
ATOM 1427 O O . THR A 1 178 ? 19.978 -2.987 -17.387 1.00 68.38 178 THR A O 1
ATOM 1430 N N . LEU A 1 179 ? 19.893 -0.769 -17.704 1.00 66.31 179 LEU A N 1
ATOM 1431 C CA . LEU A 1 179 ? 19.545 -0.465 -16.317 1.00 66.31 179 LEU A CA 1
ATOM 1432 C C . LEU A 1 179 ? 18.152 -0.996 -15.943 1.00 66.31 179 LEU A C 1
ATOM 1434 O O . LEU A 1 179 ? 17.994 -1.556 -14.859 1.00 66.31 179 LEU A O 1
ATOM 1438 N N . ALA A 1 180 ? 17.158 -0.850 -16.822 1.00 65.06 180 ALA A N 1
ATOM 1439 C CA . ALA A 1 180 ? 15.813 -1.379 -16.597 1.00 65.06 180 ALA A CA 1
ATOM 1440 C C . ALA A 1 180 ? 15.821 -2.915 -16.483 1.00 65.06 180 ALA A C 1
ATOM 1442 O O . ALA A 1 180 ? 15.286 -3.454 -15.514 1.00 65.06 180 ALA A O 1
ATOM 1443 N N . VAL A 1 181 ? 16.519 -3.601 -17.397 1.00 68.56 181 VAL A N 1
ATOM 1444 C CA . VAL A 1 181 ? 16.695 -5.065 -17.395 1.00 68.56 181 VAL A CA 1
ATOM 1445 C C . VAL A 1 181 ? 17.411 -5.539 -16.124 1.00 68.56 181 VAL A C 1
ATOM 1447 O O . VAL A 1 181 ? 16.966 -6.487 -15.479 1.00 68.56 181 VAL A O 1
ATOM 1450 N N . TYR A 1 182 ? 18.485 -4.861 -15.701 1.00 67.56 182 TYR A N 1
ATOM 1451 C CA . TYR A 1 182 ? 19.205 -5.194 -14.465 1.00 67.56 182 TYR A CA 1
ATOM 1452 C C . TYR A 1 182 ? 18.322 -5.057 -13.217 1.00 67.56 182 TYR A C 1
ATOM 1454 O O . TYR A 1 182 ? 18.344 -5.913 -12.327 1.00 67.56 182 TYR A O 1
ATOM 1462 N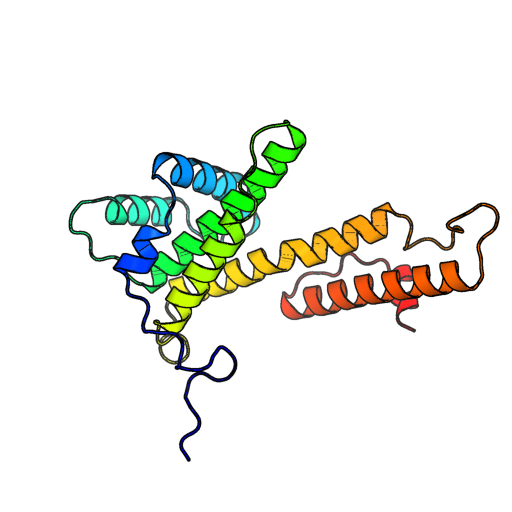 N . MET A 1 183 ? 17.524 -3.989 -13.152 1.00 61.53 183 MET A N 1
ATOM 1463 C CA . MET A 1 183 ? 16.610 -3.750 -12.037 1.00 61.53 183 MET A CA 1
ATOM 1464 C C . MET A 1 183 ? 15.500 -4.805 -11.992 1.00 61.53 183 MET A C 1
ATOM 1466 O O . MET A 1 183 ? 15.197 -5.300 -10.909 1.00 61.53 183 MET A O 1
ATOM 1470 N N . GLU A 1 184 ? 14.956 -5.213 -13.141 1.00 67.19 184 GLU A N 1
ATOM 1471 C CA . GLU A 1 184 ? 13.964 -6.289 -13.245 1.00 67.19 184 GLU A CA 1
ATOM 1472 C C . GLU A 1 184 ? 14.554 -7.668 -12.908 1.00 67.19 184 GLU A C 1
ATOM 1474 O O . GLU A 1 184 ? 13.928 -8.459 -12.200 1.00 67.19 184 GLU A O 1
ATOM 1479 N N . MET A 1 185 ? 15.804 -7.934 -13.300 1.00 66.25 185 MET A N 1
ATOM 1480 C CA . MET A 1 185 ? 16.495 -9.183 -12.981 1.00 66.25 185 MET A CA 1
ATOM 1481 C C . MET A 1 185 ? 16.772 -9.327 -11.484 1.00 66.25 185 MET A C 1
ATOM 1483 O O . MET A 1 185 ? 16.411 -10.338 -10.874 1.00 66.25 185 MET A O 1
ATOM 1487 N N . LYS A 1 186 ? 17.365 -8.295 -10.867 1.00 64.12 186 LYS A N 1
ATOM 1488 C CA . LYS A 1 186 ? 17.571 -8.235 -9.412 1.00 64.12 186 LYS A CA 1
ATOM 1489 C C . LYS A 1 186 ? 16.249 -8.430 -8.677 1.00 64.12 186 LYS A C 1
ATOM 1491 O O . LYS A 1 186 ? 16.191 -9.095 -7.645 1.00 64.12 186 LYS A O 1
ATOM 1496 N N . GLN A 1 187 ? 15.189 -7.869 -9.236 1.00 61.16 187 GLN A N 1
ATOM 1497 C CA . GLN A 1 187 ? 13.866 -7.923 -8.666 1.00 61.16 187 GLN A CA 1
ATOM 1498 C C . GLN A 1 187 ? 13.234 -9.326 -8.726 1.00 61.16 187 GLN A C 1
ATOM 1500 O O . GLN A 1 187 ? 12.699 -9.807 -7.723 1.00 61.16 187 GLN A O 1
ATOM 1505 N N . SER A 1 188 ? 13.366 -10.018 -9.859 1.00 65.00 188 SER A N 1
ATOM 1506 C CA . SER A 1 188 ? 12.943 -11.414 -10.028 1.00 65.00 188 SER A CA 1
ATOM 1507 C C . SER A 1 188 ? 13.699 -12.356 -9.087 1.00 65.00 188 SER A C 1
ATOM 1509 O O . SER A 1 188 ? 13.086 -13.222 -8.465 1.00 65.00 188 SER A O 1
ATOM 1511 N N . LEU A 1 189 ? 15.012 -12.137 -8.926 1.00 63.81 189 LEU A N 1
ATOM 1512 C CA . LEU A 1 189 ? 15.889 -12.907 -8.034 1.00 63.81 189 LEU A CA 1
ATOM 1513 C C . LEU A 1 189 ? 15.487 -12.778 -6.562 1.00 63.81 189 LEU A C 1
ATOM 1515 O O . LEU A 1 189 ? 15.409 -13.780 -5.858 1.00 63.81 189 LEU A O 1
ATOM 1519 N N . VAL A 1 190 ? 15.209 -11.558 -6.095 1.00 50.62 190 VAL A N 1
ATOM 1520 C CA . VAL A 1 190 ? 14.812 -11.309 -4.698 1.00 50.62 190 VAL A CA 1
ATOM 1521 C C . VAL A 1 190 ? 13.424 -11.881 -4.391 1.00 50.62 190 VAL A C 1
ATOM 1523 O O . VAL A 1 190 ? 13.165 -12.276 -3.257 1.00 50.62 190 VAL A O 1
ATOM 1526 N N . CYS A 1 191 ? 12.534 -11.939 -5.384 1.00 51.53 191 CYS A N 1
ATOM 1527 C CA . CYS A 1 191 ? 11.140 -12.342 -5.185 1.00 51.53 191 CYS A CA 1
ATOM 1528 C C . CYS A 1 191 ? 10.831 -13.789 -5.599 1.00 51.53 191 CYS A C 1
ATOM 1530 O O . CYS A 1 191 ? 9.695 -14.221 -5.434 1.00 51.53 191 CYS A O 1
ATOM 1532 N N . GLY A 1 192 ? 11.797 -14.526 -6.159 1.00 52.22 192 GLY A N 1
ATOM 1533 C CA . GLY A 1 192 ? 11.580 -15.886 -6.668 1.00 52.22 192 GLY A CA 1
ATOM 1534 C C . GLY A 1 192 ? 10.572 -15.964 -7.822 1.00 52.22 192 GLY A C 1
ATOM 1535 O O . GLY A 1 192 ? 10.002 -17.023 -8.071 1.00 52.22 192 GLY A O 1
ATOM 1536 N N . MET A 1 193 ? 10.326 -14.846 -8.511 1.00 50.41 193 MET A N 1
ATOM 1537 C CA . MET A 1 193 ? 9.388 -14.782 -9.631 1.00 50.41 193 MET A CA 1
ATOM 1538 C C . MET A 1 193 ? 10.096 -15.176 -10.934 1.00 50.41 193 MET A C 1
ATOM 1540 O O . MET A 1 193 ? 11.288 -14.887 -11.089 1.00 50.41 193 MET A O 1
ATOM 1544 N N . PRO A 1 194 ? 9.395 -15.806 -11.891 1.00 51.41 194 PRO A N 1
ATOM 1545 C CA . PRO A 1 194 ? 9.953 -16.066 -13.210 1.00 51.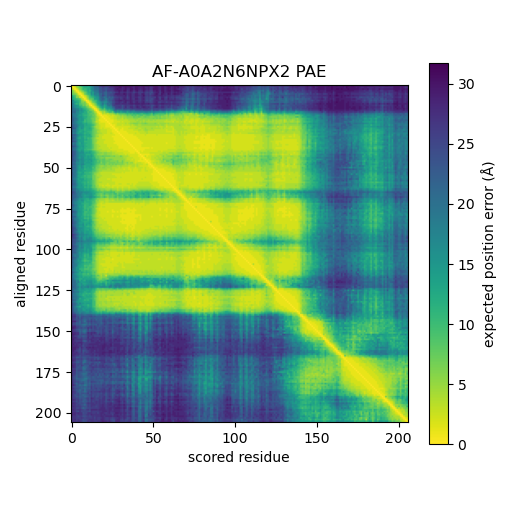41 194 PRO A CA 1
ATOM 1546 C C . PRO A 1 194 ? 10.183 -14.748 -13.962 1.00 51.41 194 PRO A C 1
ATOM 1548 O O . PRO A 1 194 ? 9.311 -13.880 -13.998 1.00 51.41 194 PRO A O 1
ATOM 1551 N N . LEU A 1 195 ? 11.368 -14.613 -14.562 1.00 56.84 195 LEU A N 1
ATOM 1552 C CA . LEU A 1 195 ? 11.740 -13.473 -15.403 1.00 56.84 195 LEU A CA 1
ATOM 1553 C C . LEU A 1 195 ? 10.828 -13.446 -16.636 1.00 56.84 195 LEU A C 1
ATOM 1555 O O . LEU A 1 195 ? 10.771 -14.422 -17.380 1.00 56.84 195 LEU A O 1
ATOM 1559 N N . LEU A 1 196 ? 10.149 -12.324 -16.878 1.00 58.34 196 LEU A N 1
ATOM 1560 C CA . LEU A 1 196 ? 9.373 -12.086 -18.106 1.00 58.34 196 LEU A CA 1
ATOM 1561 C C . LEU A 1 196 ? 10.202 -11.370 -19.190 1.00 58.34 196 LEU A C 1
ATOM 1563 O O . LEU A 1 196 ? 9.647 -10.751 -20.094 1.00 58.34 196 LEU A O 1
ATOM 1567 N N . LEU A 1 197 ? 11.530 -11.459 -19.099 1.00 62.56 197 LEU A N 1
ATOM 1568 C CA . LEU A 1 197 ? 12.471 -10.911 -20.075 1.00 62.56 197 LEU A CA 1
ATOM 1569 C C . LEU A 1 197 ? 12.704 -11.922 -21.202 1.00 62.56 197 LEU A C 1
ATOM 1571 O O . LEU A 1 197 ? 12.849 -13.122 -20.948 1.00 62.56 197 LEU A O 1
ATOM 1575 N N . ARG A 1 198 ? 12.754 -11.460 -22.457 1.00 60.50 198 ARG A N 1
ATOM 1576 C CA . ARG A 1 198 ? 13.109 -12.332 -23.587 1.00 60.50 198 ARG A CA 1
ATOM 1577 C C . ARG A 1 198 ? 14.608 -12.624 -23.553 1.00 60.50 198 ARG A C 1
ATOM 1579 O O . ARG A 1 198 ? 15.404 -11.827 -23.065 1.00 60.50 198 ARG A O 1
ATOM 1586 N N . SER A 1 199 ? 15.023 -13.748 -24.135 1.00 58.72 199 SER A N 1
ATOM 1587 C CA . SER A 1 199 ? 16.447 -14.093 -24.272 1.00 58.72 199 SER A CA 1
ATOM 1588 C C . SER A 1 199 ? 17.256 -13.019 -25.017 1.00 58.72 199 SER A C 1
ATOM 1590 O O . SER A 1 199 ? 18.431 -12.834 -24.718 1.00 58.72 199 SER A O 1
ATOM 1592 N N . SER A 1 200 ? 16.620 -12.269 -25.926 1.00 60.25 200 SER A N 1
ATOM 1593 C CA . SER A 1 200 ? 17.196 -11.102 -26.610 1.00 60.25 200 SER A CA 1
ATOM 1594 C C . SER A 1 200 ? 17.506 -9.934 -25.672 1.00 60.25 200 SER A C 1
ATOM 1596 O O . SER A 1 200 ? 18.483 -9.226 -25.879 1.00 60.25 200 SER A O 1
ATOM 1598 N N . ASP A 1 201 ? 16.710 -9.748 -24.621 1.00 59.47 201 ASP A N 1
ATOM 1599 C CA . ASP A 1 201 ? 16.836 -8.615 -23.699 1.00 59.47 201 ASP A CA 1
ATOM 1600 C C . ASP A 1 201 ? 18.001 -8.833 -22.726 1.00 59.47 201 ASP A C 1
ATOM 1602 O O . ASP A 1 201 ? 18.674 -7.889 -22.316 1.00 59.47 201 ASP A O 1
ATOM 1606 N N . MET A 1 202 ? 18.300 -10.101 -22.428 1.00 58.81 202 MET A N 1
ATOM 1607 C CA . MET A 1 202 ? 19.462 -10.513 -21.637 1.00 58.81 202 MET A CA 1
ATOM 1608 C C . MET A 1 202 ? 20.790 -10.266 -22.366 1.00 58.81 202 MET A C 1
ATOM 1610 O O . MET A 1 202 ? 21.818 -10.111 -21.710 1.00 58.81 202 MET A O 1
ATOM 1614 N N . ALA A 1 203 ? 20.783 -10.183 -23.702 1.00 60.81 203 ALA A N 1
ATOM 1615 C CA . ALA A 1 203 ? 21.975 -9.844 -24.480 1.00 60.81 203 ALA A CA 1
ATOM 1616 C C . ALA A 1 203 ? 22.433 -8.393 -24.252 1.00 60.81 203 ALA A C 1
ATOM 1618 O O . ALA A 1 203 ? 23.598 -8.092 -24.466 1.00 60.81 203 ALA A O 1
ATOM 1619 N N . ALA A 1 204 ? 21.556 -7.509 -23.758 1.00 58.28 204 ALA A N 1
ATOM 1620 C CA . ALA A 1 204 ? 21.908 -6.131 -23.409 1.00 58.28 204 ALA A CA 1
ATOM 1621 C C . ALA A 1 204 ? 22.739 -6.003 -22.112 1.00 58.28 204 ALA A C 1
ATOM 1623 O O . ALA A 1 204 ? 23.133 -4.889 -21.753 1.00 58.28 204 ALA A O 1
ATOM 1624 N N . LEU A 1 205 ? 22.956 -7.108 -21.385 1.00 55.12 205 LEU A N 1
ATOM 1625 C CA . LEU A 1 205 ? 23.801 -7.186 -20.184 1.00 55.12 205 LEU A CA 1
ATOM 1626 C C . LEU A 1 205 ? 25.228 -7.694 -20.474 1.00 55.12 205 LEU A C 1
ATOM 1628 O O . LEU A 1 205 ? 26.060 -7.654 -19.565 1.00 55.12 205 LEU A O 1
ATOM 1632 N N . LEU A 1 206 ? 25.490 -8.188 -21.690 1.00 52.94 206 LEU A N 1
ATOM 1633 C CA . LEU A 1 206 ? 26.794 -8.674 -22.166 1.00 52.94 206 LEU A CA 1
ATOM 1634 C C . LEU A 1 206 ? 27.496 -7.602 -23.008 1.00 52.94 206 LEU A C 1
ATOM 1636 O O . LEU A 1 206 ? 28.740 -7.526 -22.907 1.00 52.94 206 LEU A O 1
#

pLDDT: mean 73.22, std 15.57, range [33.31, 96.38]

Mean predicted aligned error: 13.33 Å

Radius of gyration: 20.73 Å; Cα contacts (8 Å, |Δi|>4): 169; chains: 1; bounding box: 46×29×62 Å

InterPro domains:
  IPR007219 Xylanolytic transcriptional activator, regulatory domain [PF04082] (38-202)

Foldseek 3Di:
DDDDPDPPQDDPPPPLQDVVNLVVLDDPPVLLVQLLVQLCVPVCVVPVLDDPVVLVVLVVQVPDPPRDNQLLQLLLSLLSSLNSLVSVQVVCVVVVHDHDVCSSVSSLVSSSSSLVPDPCVPDPDSSNVSSVVSSLVSVCVVLVVLLVVLVVQCLLPPDANDPDHDPVNPVVSLVSLLVSQVSQVVSCVVVVHDRPDDPSSVVSPD

Organism: Beauveria bassiana (NCBI:txid176275)

Secondary structure (DSSP, 8-state):
----TTTTS--TTS----HHHHHHTSPPHHHHHHHHHHHIIIIIHHH--S-HHHHHHHHHHHHSTT----HHHHHHHHHHHHHHHHHHHHHHHHHTPPP-SSHHHHHHHHHHHHHHHS-TTT---HHHHHHHHHHHHHHHHHHHHHHHHHHHTTTTS---SSSS--HHHHHHHHHHHHHHHHHHHHHHHHHTPPP---HHHHGGG-

Solvent-accessible surface area (backbone atoms only — not comparable to full-atom values): 11971 Å² total; per-residue (Å²): 135,82,79,68,95,55,78,92,81,66,75,88,80,64,73,87,78,48,72,67,60,53,60,68,69,56,70,59,69,72,57,47,52,53,16,44,50,43,20,45,74,48,56,32,68,70,67,61,79,58,58,66,75,59,50,52,52,52,51,53,47,63,70,39,90,89,51,84,72,58,53,50,51,50,16,30,51,26,37,44,42,16,48,3,39,50,50,44,34,57,54,20,63,76,71,75,47,89,64,66,80,68,51,31,60,52,28,41,49,48,17,54,53,30,51,73,74,46,62,57,92,82,56,76,46,74,39,47,51,45,28,53,56,49,49,48,54,63,61,44,57,60,55,56,47,50,40,51,50,41,51,73,70,42,45,82,43,97,63,72,92,45,101,78,61,50,79,64,56,56,53,50,44,50,52,54,35,35,51,37,52,50,55,48,50,57,47,24,66,77,65,75,46,83,74,89,68,54,79,74,61,59,57,62,77,111

Sequence (206 aa):
MSLSINFPLGNLNDATITVEELLSQLPRRSIQRVFISYFMETIGKTYHIVDEAAYERELRAFWMPGSVTPEDWLGVHFVILSLGCQVYNHHAFRTGQDIYEALPVRLLRGAELCLKRTPFLFHASLNIIKMLSLMVIAKQGLTGLIARLATSMGLHTDVPVSDEPTPYEEKMKRRVWTLAVYMEMKQSLVCGMPLLLRSSDMAALL